Protein AF-A0A942K7U8-F1 (afdb_monomer_lite)

Foldseek 3Di:
DPDDDLVCPLVVVLVVLVVVPDPVVNVVVNVVSVVVSVVCVVVVPDPVNVVVVVVVVVVQVVVDDPQDRSVVVVCVVVCVQVVVQCVVVVDPPPDDRDGHPDSPDDPPQDDDDPPDDPCPPPDDDDDDDDDWDFDDDDPPDDDDDPTGDDDDDDDDDDDDDDDDDDDDDDDDDPDDDPPPPPVVPVPD

Sequence (188 aa):
MRNVNQHTITDAVQARQANTADPRLKRIMTSLVKHLHEFAREVELTESEWFAGIQFLTRCGHITDDKRQEFILLSDVLGLSMLTVAQNNDKPSGCTEATVFGPFHVEGAPHYPLGADIANGARGKPCLVRGTVRGYVFTGYPTSPDGVQEGAVRRRGGGSPAWRALSRWAPRPQAWPPASSSAARCWR

pLDDT: mean 77.33, std 26.35, range [24.59, 98.75]

Radius of gyration: 25.86 Å; chains: 1; bounding box: 65×35×72 Å

Structure (mmCIF, N/CA/C/O backbone):
data_AF-A0A942K7U8-F1
#
_entry.id   AF-A0A942K7U8-F1
#
loop_
_atom_site.group_PDB
_atom_site.id
_atom_site.type_symbol
_atom_site.label_atom_id
_atom_site.label_alt_id
_atom_site.label_comp_id
_atom_site.label_asym_id
_atom_site.label_entity_id
_atom_site.label_seq_id
_atom_site.pdbx_PDB_ins_code
_atom_site.Cartn_x
_atom_site.Cartn_y
_atom_site.C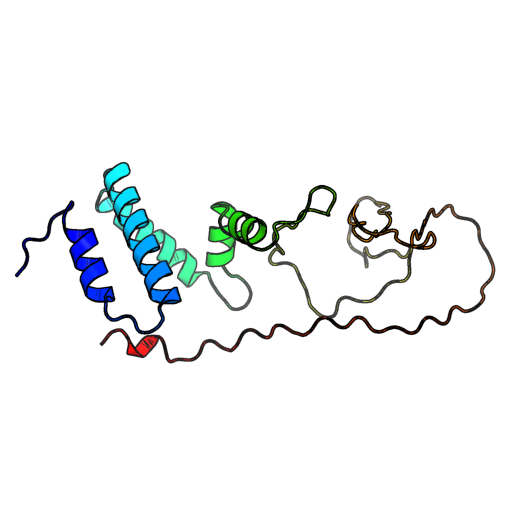artn_z
_atom_site.occupancy
_atom_site.B_iso_or_equiv
_atom_site.auth_seq_id
_atom_site.auth_comp_id
_atom_site.auth_asym_id
_atom_site.auth_atom_id
_atom_site.pdbx_PDB_model_num
ATOM 1 N N . MET A 1 1 ? -16.031 -5.210 32.870 1.00 55.25 1 MET A N 1
ATOM 2 C CA . MET A 1 1 ? -15.787 -4.873 31.448 1.00 55.25 1 MET A CA 1
ATOM 3 C C . MET A 1 1 ? -15.315 -3.431 31.387 1.00 55.25 1 MET A C 1
ATOM 5 O O . MET A 1 1 ? -15.921 -2.606 32.056 1.00 55.25 1 MET A O 1
ATOM 9 N N . ARG A 1 2 ? -14.222 -3.120 30.676 1.00 66.38 2 ARG A N 1
ATOM 10 C CA . ARG A 1 2 ? -13.849 -1.712 30.440 1.00 66.38 2 ARG A CA 1
ATOM 11 C C . ARG A 1 2 ? -14.948 -1.061 29.597 1.00 66.38 2 ARG A C 1
ATOM 13 O O . ARG A 1 2 ? -15.448 -1.711 28.684 1.00 66.38 2 ARG A O 1
ATOM 20 N N . ASN A 1 3 ? -15.324 0.176 29.914 1.00 79.44 3 ASN A N 1
ATOM 21 C CA . ASN A 1 3 ? -16.243 0.948 29.083 1.00 79.44 3 ASN A CA 1
ATOM 22 C C . ASN A 1 3 ? -15.505 1.346 27.793 1.00 79.44 3 ASN A C 1
ATOM 24 O O . ASN A 1 3 ? -14.515 2.081 27.844 1.00 79.44 3 ASN A O 1
ATOM 28 N N . VAL A 1 4 ? -15.918 0.776 26.662 1.00 89.62 4 VAL A N 1
ATOM 29 C CA . VAL A 1 4 ? -15.269 0.963 25.361 1.00 89.62 4 VAL A CA 1
ATOM 30 C C . VAL A 1 4 ? -16.121 1.908 24.522 1.00 89.62 4 VAL A C 1
ATOM 32 O O . VAL A 1 4 ? -17.296 1.640 24.300 1.00 89.62 4 VAL A O 1
ATOM 35 N N . ASN A 1 5 ? -15.523 2.997 24.048 1.00 93.12 5 ASN A N 1
ATOM 36 C CA . ASN A 1 5 ? -16.140 3.964 23.141 1.00 93.12 5 ASN A CA 1
ATOM 37 C C . ASN A 1 5 ? -15.148 4.374 22.037 1.00 93.12 5 ASN A C 1
ATOM 39 O O . ASN A 1 5 ? -14.012 3.896 22.008 1.00 93.12 5 ASN A O 1
ATOM 43 N N . GLN A 1 6 ? -15.557 5.282 21.146 1.00 90.69 6 GLN A N 1
ATOM 44 C CA . GLN A 1 6 ? -14.746 5.743 20.008 1.00 90.69 6 GLN A CA 1
ATOM 45 C C . GLN A 1 6 ? -13.362 6.318 20.378 1.00 90.69 6 GLN A C 1
ATOM 47 O O . GLN A 1 6 ? -12.440 6.285 19.560 1.00 90.69 6 GLN A O 1
ATOM 52 N N . HIS A 1 7 ? -13.189 6.800 21.613 1.00 92.50 7 HIS A N 1
ATOM 53 C CA . HIS A 1 7 ? -11.924 7.338 22.115 1.00 92.50 7 HIS A CA 1
ATOM 54 C C . HIS A 1 7 ? -11.087 6.279 22.849 1.00 92.50 7 HIS A C 1
ATOM 56 O O . HIS A 1 7 ? -9.864 6.322 22.776 1.00 92.50 7 HIS A O 1
ATOM 62 N N . THR A 1 8 ? -11.713 5.297 23.510 1.00 95.19 8 THR A N 1
ATOM 63 C CA . THR A 1 8 ? -11.007 4.284 24.325 1.00 95.19 8 THR A CA 1
ATOM 64 C C . THR A 1 8 ? -10.766 2.950 23.609 1.00 95.19 8 THR A C 1
ATOM 66 O O . THR A 1 8 ? -9.993 2.116 24.089 1.00 95.19 8 THR A O 1
ATOM 69 N N . ILE A 1 9 ? -11.392 2.722 22.448 1.00 96.62 9 ILE A N 1
ATOM 70 C CA . ILE A 1 9 ? -11.266 1.470 21.685 1.00 96.62 9 ILE A CA 1
ATOM 71 C C . ILE A 1 9 ? -9.836 1.205 21.199 1.00 96.62 9 ILE A C 1
ATOM 73 O O . ILE A 1 9 ? -9.397 0.056 21.218 1.00 96.62 9 ILE A O 1
ATOM 77 N N . THR A 1 10 ? -9.084 2.239 20.809 1.00 96.94 10 THR A N 1
ATOM 78 C CA . THR A 1 10 ? -7.696 2.088 20.333 1.00 96.94 10 THR A CA 1
ATOM 79 C C . THR A 1 10 ? -6.814 1.446 21.401 1.00 96.94 10 THR A C 1
ATOM 81 O O . THR A 1 10 ? -6.175 0.426 21.137 1.00 96.94 10 THR A O 1
ATOM 84 N N . ASP A 1 11 ? -6.863 1.965 22.628 1.00 95.56 11 ASP A N 1
ATOM 85 C CA . ASP A 1 11 ? -6.089 1.440 23.756 1.00 95.56 11 ASP A CA 1
ATOM 86 C C . ASP A 1 11 ? -6.543 0.030 24.138 1.00 95.56 11 ASP A C 1
ATOM 88 O O . ASP A 1 11 ? -5.729 -0.836 24.460 1.00 95.56 11 ASP A O 1
ATOM 92 N N . ALA A 1 12 ? -7.851 -0.239 24.061 1.00 96.12 12 ALA A N 1
ATOM 93 C CA . ALA A 1 12 ? -8.392 -1.567 24.318 1.00 96.12 12 ALA A CA 1
ATOM 94 C C . ALA A 1 12 ? -7.887 -2.610 23.303 1.00 96.12 12 ALA A C 1
ATOM 96 O O . ALA A 1 12 ? -7.574 -3.736 23.696 1.00 96.12 12 ALA A O 1
ATOM 97 N N . VAL A 1 13 ? -7.776 -2.257 22.016 1.00 96.00 13 VAL A N 1
ATOM 98 C CA . VAL A 1 13 ? -7.219 -3.140 20.976 1.00 96.00 13 VAL A CA 1
ATOM 99 C C . VAL A 1 13 ? -5.714 -3.329 21.166 1.00 96.00 13 VAL A C 1
ATOM 101 O O . VAL A 1 13 ? -5.240 -4.465 21.160 1.00 96.00 13 VAL A O 1
ATOM 104 N N . GLN A 1 14 ? -4.960 -2.257 21.410 1.00 95.19 14 GLN A N 1
ATOM 105 C CA . GLN A 1 14 ? -3.514 -2.347 21.634 1.00 95.19 14 GLN A CA 1
ATOM 106 C C . GLN A 1 14 ? -3.167 -3.157 22.892 1.00 95.19 14 GLN A C 1
ATOM 108 O O . GLN A 1 14 ? -2.222 -3.947 22.875 1.00 95.19 14 GLN A O 1
ATOM 113 N N . ALA A 1 15 ? -3.969 -3.052 23.957 1.00 94.94 15 ALA A N 1
ATOM 114 C CA . ALA A 1 15 ? -3.801 -3.861 25.163 1.00 94.94 15 ALA A CA 1
ATOM 115 C C . ALA A 1 15 ? -3.938 -5.369 24.884 1.00 94.94 15 ALA A C 1
ATOM 117 O O . ALA A 1 15 ? -3.222 -6.166 25.485 1.00 94.94 15 ALA A O 1
ATOM 118 N N . ARG A 1 16 ? -4.801 -5.776 23.941 1.00 93.00 16 ARG A N 1
ATOM 119 C CA . ARG A 1 16 ? -4.918 -7.188 23.524 1.00 93.00 16 ARG A CA 1
ATOM 120 C C . ARG A 1 16 ? -3.688 -7.683 22.766 1.00 93.00 16 ARG A C 1
ATOM 122 O O . ARG A 1 16 ? -3.375 -8.864 22.818 1.00 93.00 16 ARG A O 1
ATOM 129 N N . GLN A 1 17 ? -2.966 -6.782 22.107 1.00 93.69 17 GLN A N 1
ATOM 130 C CA . GLN A 1 17 ? -1.744 -7.094 21.363 1.00 93.69 17 GLN A CA 1
ATOM 131 C C . GLN A 1 17 ? -0.476 -6.983 22.230 1.00 93.69 17 GLN A C 1
ATOM 133 O O . GLN A 1 17 ? 0.633 -7.214 21.739 1.00 93.69 17 GLN A O 1
ATOM 138 N N . ALA A 1 18 ? -0.605 -6.654 23.524 1.00 92.38 18 ALA A N 1
ATOM 139 C CA . ALA A 1 18 ? 0.525 -6.373 24.409 1.00 92.38 18 ALA A CA 1
ATOM 140 C C . ALA A 1 18 ? 1.526 -7.536 24.524 1.00 92.38 18 ALA A C 1
ATOM 142 O O . ALA A 1 18 ? 2.728 -7.284 24.621 1.00 92.38 18 ALA A O 1
ATOM 143 N N . ASN A 1 19 ? 1.050 -8.780 24.436 1.00 94.88 19 ASN A N 1
ATOM 144 C CA . ASN A 1 19 ? 1.867 -9.990 24.570 1.00 94.88 19 ASN A CA 1
ATOM 145 C C . ASN A 1 19 ? 2.328 -10.573 23.221 1.00 94.88 19 ASN A C 1
ATOM 147 O O . ASN A 1 19 ? 2.732 -11.731 23.159 1.00 94.88 19 ASN A O 1
ATOM 151 N N . THR A 1 20 ? 2.263 -9.796 22.133 1.00 95.88 20 THR A N 1
ATOM 152 C CA . THR A 1 20 ? 2.823 -10.209 20.836 1.00 95.88 20 THR A CA 1
ATOM 153 C C . THR A 1 20 ? 4.317 -10.497 20.995 1.00 95.88 20 THR A C 1
ATOM 155 O O . THR A 1 20 ? 5.074 -9.600 21.366 1.00 95.88 20 THR A O 1
ATOM 158 N N . ALA A 1 21 ? 4.719 -11.743 20.725 1.00 96.69 21 ALA A N 1
ATOM 159 C CA . ALA A 1 21 ? 6.072 -12.232 20.994 1.00 96.69 21 ALA A CA 1
ATOM 160 C C . ALA A 1 21 ? 7.139 -11.546 20.132 1.00 96.69 21 ALA A C 1
ATOM 162 O O . ALA A 1 21 ? 8.197 -11.193 20.643 1.00 96.69 21 ALA A O 1
ATOM 163 N N . ASP A 1 22 ? 6.857 -11.338 18.842 1.00 97.94 22 ASP A N 1
ATOM 164 C CA . ASP A 1 22 ? 7.758 -10.620 17.941 1.00 97.94 22 ASP A CA 1
ATOM 165 C C . ASP A 1 22 ? 7.656 -9.098 18.182 1.00 97.94 22 ASP A C 1
ATOM 167 O O . ASP A 1 22 ? 6.615 -8.491 17.884 1.00 97.94 22 ASP A O 1
ATOM 171 N N . PRO A 1 23 ? 8.729 -8.443 18.673 1.00 97.12 23 PRO A N 1
ATOM 172 C CA . PRO A 1 23 ? 8.728 -7.005 18.920 1.00 97.12 23 PRO A CA 1
ATOM 173 C C . PRO A 1 23 ? 8.514 -6.173 17.648 1.00 97.12 23 PRO A C 1
ATOM 175 O O . PRO A 1 23 ? 7.921 -5.090 17.713 1.00 97.12 23 PRO A O 1
ATOM 178 N N . ARG A 1 24 ? 8.972 -6.653 16.481 1.00 97.56 24 ARG A N 1
ATOM 179 C CA . ARG A 1 24 ? 8.799 -5.950 15.206 1.00 97.56 24 ARG A CA 1
ATOM 180 C C . ARG A 1 24 ? 7.349 -6.011 14.755 1.00 97.56 24 ARG A C 1
ATOM 182 O O . ARG A 1 24 ? 6.792 -4.957 14.439 1.00 97.56 24 ARG A O 1
ATOM 189 N N . LEU A 1 25 ? 6.737 -7.194 14.778 1.00 97.25 25 LEU A N 1
ATOM 190 C CA . LEU A 1 25 ? 5.313 -7.360 14.483 1.00 97.25 25 LEU A CA 1
ATOM 191 C C . LEU A 1 25 ? 4.453 -6.511 15.423 1.00 97.25 25 LEU A C 1
ATOM 193 O O . LEU A 1 25 ? 3.579 -5.785 14.954 1.00 97.25 25 LEU A O 1
ATOM 197 N N . LYS A 1 26 ? 4.751 -6.524 16.729 1.00 97.69 26 LYS A N 1
ATOM 198 C CA . LYS A 1 26 ? 4.061 -5.687 17.719 1.00 97.69 26 LYS A CA 1
ATOM 199 C C . LYS A 1 26 ? 4.115 -4.211 17.331 1.00 97.69 26 LYS A C 1
ATOM 201 O O . LYS A 1 26 ? 3.083 -3.551 17.291 1.00 97.69 26 LYS A O 1
ATOM 206 N N . ARG A 1 27 ? 5.300 -3.692 16.985 1.00 97.75 27 ARG A N 1
ATOM 207 C CA . ARG A 1 27 ? 5.463 -2.294 16.550 1.00 97.75 27 ARG A CA 1
ATOM 208 C C . ARG A 1 27 ? 4.639 -1.974 15.298 1.00 97.75 27 ARG A C 1
ATOM 210 O O . ARG A 1 27 ? 4.029 -0.909 15.250 1.00 97.75 27 ARG A O 1
ATOM 217 N N . ILE A 1 28 ? 4.632 -2.866 14.303 1.00 98.19 28 ILE A N 1
ATOM 218 C CA . ILE A 1 28 ? 3.862 -2.689 13.060 1.00 98.19 28 ILE A CA 1
ATOM 219 C C . ILE A 1 28 ? 2.364 -2.635 13.370 1.00 98.19 28 ILE A C 1
ATOM 221 O O . ILE A 1 28 ? 1.704 -1.665 13.005 1.00 98.19 28 ILE A O 1
ATOM 225 N N . MET A 1 29 ? 1.840 -3.629 14.091 1.00 97.94 29 MET A N 1
ATOM 226 C CA . MET A 1 29 ? 0.408 -3.733 14.381 1.00 97.94 29 MET A CA 1
ATOM 227 C C . MET A 1 29 ? -0.092 -2.596 15.274 1.00 97.94 29 MET A C 1
ATOM 229 O O . MET A 1 29 ? -1.138 -2.018 14.986 1.00 97.94 29 MET A O 1
ATOM 233 N N . THR A 1 30 ? 0.678 -2.203 16.294 1.00 97.62 30 THR A N 1
ATOM 234 C CA . THR A 1 30 ? 0.340 -1.058 17.152 1.00 97.62 30 THR A CA 1
ATOM 235 C C . THR A 1 30 ? 0.188 0.230 16.338 1.00 97.62 30 THR A C 1
ATOM 237 O O . THR A 1 30 ? -0.782 0.964 16.532 1.00 97.62 30 THR A O 1
ATOM 240 N N . SER A 1 31 ? 1.125 0.504 15.421 1.00 98.38 31 SER A N 1
ATOM 241 C CA . SER A 1 31 ? 1.086 1.697 14.565 1.00 98.38 31 SER A CA 1
ATOM 242 C C . SER A 1 31 ? -0.050 1.632 13.543 1.00 98.38 31 SER A C 1
ATOM 244 O O . SER A 1 31 ? -0.776 2.612 13.397 1.00 98.38 31 SER A O 1
ATOM 246 N N . LEU A 1 32 ? -0.263 0.475 12.906 1.00 98.31 32 LEU A N 1
ATOM 247 C CA . LEU A 1 32 ? -1.348 0.273 11.945 1.00 98.31 32 LEU A CA 1
ATOM 248 C C . LEU A 1 32 ? -2.722 0.515 12.581 1.00 98.31 32 LEU A C 1
ATOM 250 O O . LEU A 1 32 ? -3.510 1.292 12.053 1.00 98.31 32 LEU A O 1
ATOM 254 N N . VAL A 1 33 ? -2.997 -0.105 13.734 1.00 98.19 33 VAL A N 1
ATOM 255 C CA . VAL A 1 33 ? -4.270 0.072 14.454 1.00 98.19 33 VAL A CA 1
ATOM 256 C C . VAL A 1 33 ? -4.477 1.531 14.842 1.00 98.19 33 VAL A C 1
ATOM 258 O O . VAL A 1 33 ? -5.578 2.055 14.681 1.00 98.19 33 VAL A O 1
ATOM 261 N N . LYS A 1 34 ? -3.422 2.193 15.337 1.00 97.94 34 LYS A N 1
ATOM 262 C CA . LYS A 1 34 ? -3.486 3.606 15.716 1.00 97.94 34 LYS A CA 1
ATOM 263 C C . LYS A 1 34 ? -3.936 4.466 14.533 1.00 97.94 34 LYS A C 1
ATOM 265 O O . LYS A 1 34 ? -4.951 5.147 14.651 1.00 97.94 34 LYS A O 1
ATOM 270 N N . HIS A 1 35 ? -3.228 4.389 13.408 1.00 98.56 35 HIS A N 1
ATOM 271 C CA . HIS A 1 35 ? -3.518 5.227 12.244 1.00 98.56 35 HIS A CA 1
ATOM 272 C C . HIS A 1 35 ? -4.840 4.866 11.563 1.00 98.56 35 HIS A C 1
ATOM 274 O O . HIS A 1 35 ? -5.550 5.760 11.121 1.00 98.56 35 HIS A O 1
ATOM 280 N N . LEU A 1 36 ? -5.230 3.587 11.545 1.00 98.38 36 LEU A N 1
ATOM 281 C CA . LEU A 1 36 ? -6.530 3.175 11.013 1.00 98.38 36 LEU A CA 1
ATOM 282 C C . LEU A 1 36 ? -7.693 3.755 11.834 1.00 98.38 36 LEU A C 1
ATOM 284 O O . LEU A 1 36 ? -8.676 4.232 11.273 1.00 98.38 36 LEU A O 1
ATOM 288 N N . HIS A 1 37 ? -7.583 3.735 13.165 1.00 98.38 37 HIS A N 1
ATOM 289 C CA . HIS A 1 37 ? -8.588 4.336 14.040 1.00 98.38 37 HIS A CA 1
ATOM 290 C C . HIS A 1 37 ? -8.588 5.869 13.967 1.00 98.38 37 HIS A C 1
ATOM 292 O O . HIS A 1 37 ? -9.642 6.480 14.114 1.00 98.38 37 HIS A O 1
ATOM 298 N N . GLU A 1 38 ? -7.421 6.498 13.798 1.00 98.44 38 GLU A N 1
ATOM 299 C CA . GLU A 1 38 ? -7.316 7.947 13.579 1.00 98.44 38 GLU A CA 1
ATOM 300 C C . GLU A 1 38 ? -7.999 8.351 12.275 1.00 98.44 38 GLU A C 1
ATOM 302 O O . GLU A 1 38 ? -8.863 9.215 12.330 1.00 98.44 38 GLU A O 1
ATOM 307 N N . PHE A 1 39 ? -7.731 7.648 11.170 1.00 98.56 39 PHE A N 1
ATOM 308 C CA . PHE A 1 39 ? -8.414 7.849 9.889 1.00 98.56 39 PHE A CA 1
ATOM 309 C C . PHE A 1 39 ? -9.938 7.751 10.027 1.00 98.56 39 PHE A C 1
ATOM 311 O O . PHE A 1 39 ? -10.651 8.655 9.610 1.00 98.56 39 PHE A O 1
ATOM 318 N N . ALA A 1 40 ? -10.449 6.689 10.663 1.00 98.38 40 ALA A N 1
ATOM 319 C CA . ALA A 1 40 ? -11.892 6.503 10.816 1.00 98.38 40 ALA A CA 1
ATOM 320 C C . ALA A 1 40 ? -12.559 7.631 11.625 1.00 98.38 40 ALA A C 1
ATOM 322 O O . ALA A 1 40 ? -13.685 8.012 11.323 1.00 98.38 40 ALA A O 1
ATOM 323 N N . ARG A 1 41 ? -11.869 8.171 12.641 1.00 98.25 41 ARG A N 1
ATOM 324 C CA . ARG A 1 41 ? -12.355 9.329 13.410 1.00 98.25 41 ARG A CA 1
ATOM 325 C C . ARG A 1 41 ? -12.241 10.634 12.631 1.00 98.25 41 ARG A C 1
ATOM 327 O O . ARG A 1 41 ? -13.142 11.451 12.727 1.00 98.25 41 ARG A O 1
ATOM 334 N N . GLU A 1 42 ? -11.144 10.829 11.905 1.00 98.50 42 GLU A N 1
ATOM 335 C CA . GLU A 1 42 ? -10.873 12.035 11.117 1.00 98.50 42 GLU A CA 1
ATOM 336 C C . GLU A 1 42 ? -11.954 12.278 10.065 1.00 98.50 42 GLU A C 1
ATOM 338 O O . GLU A 1 42 ? -12.404 13.407 9.901 1.00 98.50 42 GLU A O 1
ATOM 343 N N . VAL A 1 43 ? -12.390 11.216 9.387 1.00 98.44 43 VAL A N 1
ATOM 344 C CA . VAL A 1 43 ? -13.412 11.300 8.333 1.00 98.44 43 VAL A CA 1
ATOM 345 C C . VAL A 1 43 ? -14.830 11.027 8.835 1.00 98.44 43 VAL A C 1
ATOM 347 O O . VAL A 1 43 ? -15.743 10.961 8.022 1.00 98.44 43 VAL A O 1
ATOM 350 N N . GLU A 1 44 ? -15.011 10.826 10.146 1.00 98.12 44 GLU A N 1
ATOM 351 C CA . GLU A 1 44 ? -16.292 10.435 10.756 1.00 98.12 44 GLU A CA 1
ATOM 352 C C . GLU A 1 44 ? -16.956 9.243 10.033 1.00 98.12 44 GLU A C 1
ATOM 354 O O . GLU A 1 44 ? -18.141 9.263 9.705 1.00 98.12 44 GLU A O 1
ATOM 359 N N . LEU A 1 45 ? -16.163 8.195 9.768 1.00 98.44 45 LEU A N 1
ATOM 360 C CA . LEU A 1 45 ? -16.529 7.084 8.886 1.00 98.44 45 LEU A CA 1
ATOM 361 C C . LEU A 1 45 ? -17.869 6.444 9.283 1.00 98.44 45 LEU A C 1
ATOM 363 O O . LEU A 1 45 ? -18.007 5.889 10.378 1.00 98.44 45 LEU A O 1
ATOM 367 N N . THR A 1 46 ? -18.834 6.449 8.363 1.00 98.56 46 THR A N 1
ATOM 368 C CA . THR A 1 46 ? -20.155 5.861 8.607 1.00 98.56 46 THR A CA 1
ATOM 369 C C . THR A 1 46 ? -20.153 4.342 8.433 1.00 98.56 46 THR A C 1
ATOM 371 O O . THR A 1 46 ? -19.316 3.765 7.736 1.00 98.56 46 THR A O 1
ATOM 374 N N . GLU A 1 47 ? -21.153 3.666 9.005 1.00 98.19 47 GLU A N 1
ATOM 375 C CA . GLU A 1 47 ? -21.333 2.217 8.828 1.00 98.19 47 GLU A CA 1
ATOM 376 C C . GLU A 1 47 ? -21.502 1.823 7.353 1.00 98.19 47 GLU A C 1
ATOM 378 O O . GLU A 1 47 ? -20.986 0.794 6.914 1.00 98.19 47 GLU A O 1
ATOM 383 N N . SER A 1 48 ? -22.193 2.659 6.572 1.00 98.56 48 SER A N 1
ATOM 384 C CA . SER A 1 48 ? -22.433 2.406 5.149 1.00 98.56 48 SER A CA 1
ATOM 385 C C . SER A 1 48 ? -21.151 2.485 4.313 1.00 98.56 48 SER A C 1
ATOM 387 O O . SER A 1 48 ? -20.898 1.610 3.482 1.00 98.56 48 SER A O 1
ATOM 389 N N . GLU A 1 49 ? -20.298 3.477 4.579 1.00 98.75 49 GLU A N 1
ATOM 390 C CA . GLU A 1 49 ? -19.003 3.647 3.912 1.00 98.75 49 GLU A CA 1
ATOM 391 C C . GLU A 1 49 ? -18.012 2.575 4.352 1.00 98.75 49 GLU A C 1
ATOM 393 O O . GLU A 1 49 ? -17.306 2.002 3.520 1.00 98.75 49 GLU A O 1
ATOM 398 N N . TRP A 1 50 ? -18.005 2.238 5.644 1.00 98.50 50 TRP A N 1
ATOM 399 C CA . TRP A 1 50 ? -17.234 1.116 6.162 1.00 98.50 50 TRP A CA 1
ATOM 400 C C . TRP A 1 50 ? -17.608 -0.185 5.443 1.00 98.50 50 TRP A C 1
ATOM 402 O O . TRP A 1 50 ? -16.726 -0.890 4.946 1.00 98.50 50 TRP A O 1
ATOM 412 N N . PHE A 1 51 ? -18.902 -0.484 5.305 1.00 98.56 51 PHE A N 1
ATOM 413 C CA . PHE A 1 51 ? -19.359 -1.685 4.610 1.00 98.56 51 PHE A CA 1
ATOM 414 C C . PHE A 1 51 ? -18.980 -1.672 3.122 1.00 98.56 51 PHE A C 1
ATOM 416 O O . PHE A 1 51 ? -18.529 -2.689 2.590 1.00 98.56 51 PHE A O 1
ATOM 423 N N . ALA A 1 52 ? -19.080 -0.519 2.455 1.00 98.69 52 ALA A N 1
ATOM 424 C CA . ALA A 1 52 ? -18.613 -0.354 1.081 1.00 98.69 52 ALA A CA 1
ATOM 425 C C . ALA A 1 52 ? -17.098 -0.619 0.947 1.00 98.69 52 ALA A C 1
ATOM 427 O O . ALA A 1 52 ? -16.674 -1.305 0.011 1.00 98.69 52 ALA A O 1
ATOM 428 N N . GLY A 1 53 ? -16.289 -0.157 1.905 1.00 98.38 53 GLY A N 1
ATOM 429 C CA . GLY A 1 53 ? -14.854 -0.444 1.986 1.00 98.38 53 GLY A CA 1
ATOM 430 C C . GLY A 1 53 ? -14.554 -1.935 2.171 1.00 98.38 53 GLY A C 1
ATOM 431 O O . GLY A 1 53 ? -13.715 -2.490 1.459 1.00 98.38 53 GLY A O 1
ATOM 432 N N . ILE A 1 54 ? -15.287 -2.623 3.053 1.00 98.56 54 ILE A N 1
ATOM 433 C CA . ILE A 1 54 ? -15.169 -4.080 3.232 1.00 98.56 54 ILE A CA 1
ATOM 434 C C . ILE A 1 54 ? -15.511 -4.824 1.938 1.00 98.56 54 ILE A C 1
ATOM 436 O O . ILE A 1 54 ? -14.780 -5.734 1.539 1.00 98.56 54 ILE A O 1
ATOM 440 N N . GLN A 1 55 ? -16.572 -4.426 1.232 1.00 98.62 55 GLN A N 1
ATOM 441 C CA . GLN A 1 55 ? -16.914 -5.022 -0.060 1.00 98.62 55 GLN A CA 1
ATOM 442 C C . GLN A 1 55 ? -15.833 -4.780 -1.115 1.00 98.62 55 GLN A C 1
ATOM 444 O O . GLN A 1 55 ? -15.525 -5.684 -1.889 1.00 98.62 55 GLN A O 1
ATOM 449 N N . PHE A 1 56 ? -15.244 -3.583 -1.154 1.00 98.62 56 PHE A N 1
ATOM 450 C CA . PHE A 1 56 ? -14.138 -3.267 -2.053 1.00 98.62 56 PHE A CA 1
ATOM 451 C C . PHE A 1 56 ? -12.936 -4.191 -1.813 1.00 98.62 56 PHE A C 1
ATOM 453 O O . PHE A 1 56 ? -12.501 -4.868 -2.745 1.00 98.62 56 PHE A O 1
ATOM 460 N N . LEU A 1 57 ? -12.472 -4.306 -0.563 1.00 98.44 57 LEU A N 1
ATOM 461 C CA . LEU A 1 57 ? -11.361 -5.193 -0.194 1.00 98.44 57 LEU A CA 1
ATOM 462 C C . LEU A 1 57 ? -11.679 -6.666 -0.489 1.00 98.44 57 LEU A C 1
ATOM 464 O O . LEU A 1 57 ? -10.822 -7.404 -0.972 1.00 98.44 57 LEU A O 1
ATOM 468 N N . THR A 1 58 ? -12.927 -7.082 -0.262 1.00 98.50 58 THR A N 1
ATOM 469 C CA . THR A 1 58 ? -13.399 -8.436 -0.587 1.00 98.50 58 THR A CA 1
ATOM 470 C C . THR A 1 58 ? -13.310 -8.715 -2.090 1.00 98.50 58 THR A C 1
ATOM 472 O O . THR A 1 58 ? -12.820 -9.768 -2.493 1.00 98.50 58 THR A O 1
ATOM 475 N N . ARG A 1 59 ? -13.721 -7.764 -2.943 1.00 98.25 59 ARG A N 1
ATOM 476 C CA . ARG A 1 59 ? -13.599 -7.898 -4.405 1.00 98.25 59 ARG A CA 1
ATOM 477 C C . ARG A 1 59 ? -12.141 -7.974 -4.858 1.00 98.25 59 ARG A C 1
ATOM 479 O O . ARG A 1 59 ? -11.841 -8.814 -5.699 1.00 98.25 59 ARG A O 1
ATOM 486 N N . CYS A 1 60 ? -11.242 -7.168 -4.285 1.00 97.81 60 CYS A N 1
ATOM 487 C CA . CYS A 1 60 ? -9.800 -7.290 -4.542 1.00 97.81 60 CYS A CA 1
ATOM 488 C C . CYS A 1 60 ? -9.292 -8.701 -4.206 1.00 97.81 60 CYS A C 1
ATOM 490 O O . CYS A 1 60 ? -8.559 -9.298 -4.995 1.00 97.81 60 CYS A O 1
ATOM 492 N N . GLY A 1 61 ? -9.739 -9.264 -3.078 1.00 97.38 61 GLY A N 1
ATOM 493 C CA . GLY A 1 61 ? -9.439 -10.642 -2.694 1.00 97.38 61 GLY A CA 1
ATOM 494 C C . GLY A 1 61 ? -9.937 -11.680 -3.703 1.00 97.38 61 GLY A C 1
ATOM 495 O O . GLY A 1 61 ? -9.170 -12.553 -4.085 1.00 97.38 61 GLY A O 1
ATOM 496 N N . HIS A 1 62 ? -11.179 -11.570 -4.185 1.00 98.00 62 HIS A N 1
ATOM 497 C CA . HIS A 1 62 ? -11.747 -12.515 -5.159 1.00 98.00 62 HIS A CA 1
ATOM 498 C C . HIS A 1 62 ? -11.106 -12.456 -6.553 1.00 98.00 62 HIS A C 1
ATOM 500 O O . HIS A 1 62 ? -11.123 -13.455 -7.264 1.00 98.00 62 HIS A O 1
ATOM 506 N N . ILE A 1 63 ? -10.591 -11.295 -6.964 1.00 96.81 63 ILE A N 1
ATOM 507 C CA . ILE A 1 63 ? -9.916 -11.121 -8.260 1.00 96.81 63 ILE A CA 1
ATOM 508 C C . ILE A 1 63 ? -8.459 -11.607 -8.199 1.00 96.81 63 ILE A C 1
ATOM 510 O O . ILE A 1 63 ? -7.883 -11.933 -9.233 1.00 96.81 63 ILE A O 1
ATOM 514 N N . THR A 1 64 ? -7.856 -11.629 -7.008 1.00 96.50 64 THR A N 1
ATOM 515 C CA . THR A 1 64 ? -6.454 -12.016 -6.835 1.00 96.50 64 THR A CA 1
ATOM 516 C C . THR A 1 64 ? -6.253 -13.505 -7.124 1.00 96.50 64 THR A C 1
ATOM 518 O O . THR A 1 64 ? -6.902 -14.352 -6.513 1.00 96.50 64 THR A O 1
ATOM 521 N N . ASP A 1 65 ? -5.308 -13.819 -8.008 1.00 94.12 65 ASP A N 1
ATOM 522 C CA . ASP A 1 65 ? -4.914 -15.180 -8.382 1.00 94.12 65 ASP A CA 1
ATOM 523 C C . ASP A 1 65 ? -3.375 -15.324 -8.485 1.00 94.12 65 ASP A C 1
ATOM 525 O O . ASP A 1 65 ? -2.611 -14.498 -7.972 1.00 94.12 65 ASP A O 1
ATOM 529 N N . ASP A 1 66 ? -2.897 -16.412 -9.093 1.00 90.31 66 ASP A N 1
ATOM 530 C CA . ASP A 1 66 ? -1.471 -16.708 -9.276 1.00 90.31 66 ASP A CA 1
ATOM 531 C C . ASP A 1 66 ? -0.761 -15.749 -10.247 1.00 90.31 66 ASP A C 1
ATOM 533 O O . ASP A 1 66 ? 0.465 -15.636 -10.213 1.00 90.31 66 ASP A O 1
ATOM 537 N N . LYS A 1 67 ? -1.512 -15.035 -11.091 1.00 87.75 67 LYS A N 1
ATOM 538 C CA . LYS A 1 67 ? -0.995 -14.136 -12.136 1.00 87.75 67 LYS A CA 1
ATOM 539 C C . LYS A 1 67 ? -1.298 -12.669 -11.859 1.00 87.75 67 LYS A C 1
ATOM 541 O O . LYS A 1 67 ? -0.562 -11.795 -12.314 1.00 87.75 67 LYS A O 1
ATOM 546 N N . ARG A 1 68 ? -2.379 -12.383 -11.137 1.00 90.50 68 ARG A N 1
ATOM 547 C CA . ARG A 1 68 ? -2.904 -11.048 -10.870 1.00 90.50 68 ARG A CA 1
ATOM 548 C C . ARG A 1 68 ? -2.990 -10.813 -9.367 1.00 90.50 68 ARG A C 1
ATOM 550 O O . ARG A 1 68 ? -3.796 -11.420 -8.675 1.00 90.50 68 ARG A O 1
ATOM 557 N N . GLN A 1 69 ? -2.173 -9.889 -8.865 1.00 93.38 69 GLN A N 1
ATOM 558 C CA . GLN A 1 69 ? -2.098 -9.549 -7.440 1.00 93.38 69 GLN A CA 1
ATOM 559 C C . GLN A 1 69 ? -2.744 -8.186 -7.158 1.00 93.38 69 GLN A C 1
ATOM 561 O O . GLN A 1 69 ? -2.072 -7.154 -7.171 1.00 93.38 69 GLN A O 1
ATOM 566 N N . GLU A 1 70 ? -4.052 -8.161 -6.879 1.00 95.88 70 GLU A N 1
ATOM 567 C CA . GLU A 1 70 ? -4.792 -6.896 -6.724 1.00 95.88 70 GLU A CA 1
ATOM 568 C C . GLU A 1 70 ? -4.377 -6.095 -5.495 1.00 95.88 70 GLU A C 1
ATOM 570 O O . GLU A 1 70 ? -4.439 -4.872 -5.528 1.00 95.88 70 GLU A O 1
ATOM 575 N N . PHE A 1 71 ? -3.924 -6.737 -4.416 1.00 96.44 71 PHE A N 1
ATOM 576 C CA . PHE A 1 71 ? -3.424 -5.996 -3.254 1.00 96.44 71 PHE A CA 1
ATOM 577 C C . PHE A 1 71 ? -2.098 -5.278 -3.542 1.00 96.44 71 PHE A C 1
ATOM 579 O O . PHE A 1 71 ? -1.850 -4.218 -2.968 1.00 96.44 71 PHE A O 1
ATOM 586 N N . ILE A 1 72 ? -1.275 -5.801 -4.462 1.00 93.12 72 ILE A N 1
ATOM 587 C CA . ILE A 1 72 ? -0.084 -5.091 -4.953 1.00 93.12 72 ILE A CA 1
ATOM 588 C C . ILE A 1 72 ? -0.520 -3.899 -5.807 1.00 93.12 72 ILE A C 1
ATOM 590 O O . ILE A 1 72 ? -0.066 -2.786 -5.568 1.00 93.12 72 ILE A O 1
ATOM 594 N N . LEU A 1 73 ? -1.467 -4.092 -6.725 1.00 93.88 73 LEU A N 1
ATOM 595 C CA . LEU A 1 73 ? -1.966 -3.003 -7.572 1.00 93.88 73 LEU A CA 1
ATOM 596 C C . LEU A 1 73 ? -2.694 -1.913 -6.770 1.00 93.88 73 LEU A C 1
ATOM 598 O O . LEU A 1 73 ? -2.548 -0.727 -7.054 1.00 93.88 73 LEU A O 1
ATOM 602 N N . LEU A 1 74 ? -3.429 -2.289 -5.722 1.00 96.31 74 LEU A N 1
ATOM 603 C CA . LEU A 1 74 ? -4.019 -1.342 -4.780 1.00 96.31 74 LEU A CA 1
ATOM 604 C C . LEU A 1 74 ? -2.928 -0.546 -4.048 1.00 96.31 74 LEU A C 1
ATOM 606 O O . LEU A 1 74 ? -3.051 0.668 -3.907 1.00 96.31 74 LEU A O 1
ATOM 610 N N . SER A 1 75 ? -1.848 -1.209 -3.624 1.00 95.94 75 SER A N 1
ATOM 611 C CA . SER A 1 75 ? -0.674 -0.553 -3.033 1.00 95.94 75 SER A CA 1
ATOM 612 C C . SER A 1 75 ? -0.015 0.437 -4.002 1.00 95.94 75 SER A C 1
ATOM 614 O O . SER A 1 75 ? 0.372 1.527 -3.578 1.00 95.94 75 SER A O 1
ATOM 616 N N . ASP A 1 76 ? 0.057 0.104 -5.295 1.00 93.44 76 ASP A N 1
ATOM 617 C CA . ASP A 1 76 ? 0.587 0.986 -6.340 1.00 93.44 76 ASP A CA 1
ATOM 618 C C . ASP A 1 76 ? -0.266 2.249 -6.512 1.00 93.44 76 ASP A C 1
ATOM 620 O O . ASP A 1 76 ? 0.270 3.357 -6.514 1.00 93.44 76 ASP A O 1
ATOM 624 N N . VAL A 1 77 ? -1.594 2.107 -6.585 1.00 95.25 77 VAL A N 1
ATOM 625 C CA . VAL A 1 77 ? -2.519 3.248 -6.732 1.00 95.25 77 VAL A CA 1
ATOM 626 C C . VAL A 1 77 ? -2.537 4.136 -5.485 1.00 95.25 77 VAL A C 1
ATOM 628 O O . VAL A 1 77 ? -2.665 5.353 -5.600 1.00 95.25 77 VAL A O 1
ATOM 631 N N . LEU A 1 78 ? -2.373 3.552 -4.296 1.00 96.75 78 LEU A N 1
ATOM 632 C CA . LEU A 1 78 ? -2.266 4.297 -3.037 1.00 96.75 78 LEU A CA 1
ATOM 633 C C . LEU A 1 78 ? -0.857 4.869 -2.787 1.00 96.75 78 LEU A C 1
ATOM 635 O O . LEU A 1 78 ? -0.649 5.558 -1.791 1.00 96.75 78 LEU A O 1
ATOM 639 N N . GLY A 1 79 ? 0.124 4.578 -3.651 1.00 95.19 79 GLY A N 1
ATOM 640 C CA . GLY A 1 79 ? 1.510 5.044 -3.524 1.00 95.19 79 GLY A CA 1
ATOM 641 C C . GLY A 1 79 ? 2.333 4.357 -2.425 1.00 95.19 79 GLY A C 1
ATOM 642 O O . GLY A 1 79 ? 3.485 4.732 -2.190 1.00 95.19 79 GLY A O 1
ATOM 643 N N . LEU A 1 80 ? 1.788 3.335 -1.758 1.00 95.81 80 LEU A N 1
ATOM 644 C CA . LEU A 1 80 ? 2.463 2.618 -0.672 1.00 95.81 80 LEU A CA 1
ATOM 645 C C . LEU A 1 80 ? 3.679 1.827 -1.178 1.00 95.81 80 LEU A C 1
ATOM 647 O O . LEU A 1 80 ? 4.702 1.756 -0.488 1.00 95.81 80 LEU A O 1
ATOM 651 N N . SER A 1 81 ? 3.604 1.259 -2.382 1.00 92.88 81 SER A N 1
ATOM 652 C CA . SER A 1 81 ? 4.722 0.532 -2.991 1.00 92.88 81 SER A CA 1
ATOM 653 C C . SER A 1 81 ? 5.916 1.453 -3.253 1.00 92.88 81 SER A C 1
ATOM 655 O O . SER A 1 81 ? 7.031 1.149 -2.826 1.00 92.88 81 SER A O 1
ATOM 657 N N . MET A 1 82 ? 5.676 2.626 -3.844 1.00 91.94 82 MET A N 1
ATOM 658 C CA . MET A 1 82 ? 6.699 3.652 -4.063 1.00 91.94 82 MET A CA 1
ATOM 659 C C . MET A 1 82 ? 7.283 4.178 -2.751 1.00 91.94 82 MET A C 1
ATOM 661 O O . MET A 1 82 ? 8.505 4.268 -2.628 1.00 91.94 82 MET A O 1
ATOM 665 N N . LEU A 1 83 ? 6.445 4.460 -1.747 1.00 93.94 83 LEU A N 1
ATOM 666 C CA . LEU A 1 83 ? 6.918 4.872 -0.421 1.00 93.94 83 LEU A CA 1
ATOM 667 C C . LEU A 1 83 ? 7.841 3.815 0.199 1.00 93.94 83 LEU A C 1
ATOM 669 O O . LEU A 1 83 ? 8.901 4.143 0.732 1.00 93.94 83 LEU A O 1
ATOM 673 N N . THR A 1 84 ? 7.469 2.539 0.091 1.00 94.00 84 THR A N 1
ATOM 674 C CA . THR A 1 84 ? 8.276 1.425 0.598 1.00 94.00 84 THR A CA 1
ATOM 675 C C . THR A 1 84 ? 9.612 1.331 -0.138 1.00 94.00 84 THR A C 1
ATOM 677 O O . THR A 1 84 ? 10.650 1.156 0.502 1.00 94.00 84 THR A O 1
ATOM 680 N N . VAL A 1 85 ? 9.622 1.485 -1.466 1.00 91.44 85 VAL A N 1
ATOM 681 C CA . VAL A 1 85 ? 10.863 1.506 -2.255 1.00 91.44 85 VAL A CA 1
ATOM 682 C C . VAL A 1 85 ? 11.765 2.649 -1.804 1.00 91.44 85 VAL A C 1
ATOM 684 O O . VAL A 1 85 ? 12.933 2.393 -1.516 1.00 91.44 85 VAL A O 1
ATOM 687 N N . ALA A 1 86 ? 11.232 3.863 -1.669 1.00 89.25 86 ALA A N 1
ATOM 688 C CA . ALA A 1 86 ? 11.994 5.033 -1.244 1.00 89.25 86 ALA A CA 1
ATOM 689 C C . ALA A 1 86 ? 12.617 4.845 0.150 1.00 89.25 86 ALA A C 1
ATOM 691 O O . ALA A 1 86 ? 13.812 5.060 0.321 1.00 89.25 86 ALA A O 1
ATOM 692 N N . GLN A 1 87 ? 11.849 4.350 1.128 1.00 91.56 87 GLN A N 1
ATOM 693 C CA . GLN A 1 87 ? 12.339 4.118 2.495 1.00 91.56 87 GLN A CA 1
ATOM 694 C C . GLN A 1 87 ? 13.460 3.074 2.585 1.00 91.56 87 GLN A C 1
ATOM 696 O O . GLN A 1 87 ? 14.296 3.150 3.480 1.00 91.56 87 GLN A O 1
ATOM 701 N N . ASN A 1 88 ? 13.464 2.079 1.694 1.00 91.06 88 ASN A N 1
ATOM 702 C CA . ASN A 1 88 ? 14.414 0.962 1.743 1.00 91.06 88 ASN A CA 1
ATOM 703 C C . ASN A 1 88 ? 15.563 1.095 0.733 1.00 91.06 88 ASN A C 1
ATOM 705 O O . ASN A 1 88 ? 16.479 0.275 0.741 1.00 91.06 88 ASN A O 1
ATOM 709 N N . ASN A 1 89 ? 15.518 2.105 -0.137 1.00 88.38 89 ASN A N 1
ATOM 710 C CA . ASN A 1 89 ? 16.521 2.360 -1.168 1.00 88.38 89 ASN A CA 1
ATOM 711 C C . ASN A 1 89 ? 16.970 3.825 -1.159 1.00 88.38 89 ASN A C 1
ATOM 713 O O . ASN A 1 89 ? 17.296 4.368 -2.216 1.00 88.38 89 ASN A O 1
ATOM 717 N N . ASP A 1 90 ? 16.983 4.453 0.018 1.00 83.62 90 ASP A N 1
ATOM 718 C CA . ASP A 1 90 ? 17.539 5.790 0.192 1.00 83.62 90 ASP A CA 1
ATOM 719 C C . ASP A 1 90 ? 19.043 5.746 -0.110 1.00 83.62 90 ASP A C 1
ATOM 721 O O . ASP A 1 90 ? 19.817 5.034 0.539 1.00 83.62 90 ASP A O 1
ATOM 725 N N . LYS A 1 91 ? 19.443 6.430 -1.181 1.00 83.44 91 LYS A N 1
ATOM 726 C CA . LYS A 1 91 ? 20.814 6.435 -1.695 1.00 83.44 91 LYS A CA 1
ATOM 727 C C . LYS A 1 91 ? 21.363 7.857 -1.643 1.00 83.44 91 LYS A C 1
ATOM 729 O O . LYS A 1 91 ? 20.604 8.807 -1.823 1.00 83.44 91 LYS A O 1
ATOM 734 N N . PRO A 1 92 ? 22.690 8.022 -1.489 1.00 85.25 92 PRO A N 1
ATOM 735 C CA . PRO A 1 92 ? 23.315 9.332 -1.577 1.00 85.25 92 PRO A CA 1
ATOM 736 C C . PRO A 1 92 ? 22.959 10.058 -2.876 1.00 85.25 92 PRO A C 1
ATOM 738 O O . PRO A 1 92 ? 22.806 9.435 -3.934 1.00 85.25 92 PRO A O 1
ATOM 741 N N . SER A 1 93 ? 22.908 11.389 -2.794 1.00 84.62 93 SER A N 1
ATOM 742 C CA . SER A 1 93 ? 22.726 12.252 -3.962 1.00 84.62 93 SER A CA 1
ATOM 743 C C . SER A 1 93 ? 23.731 11.902 -5.064 1.00 84.62 93 SER A C 1
ATOM 745 O O . SER A 1 93 ? 24.913 11.692 -4.797 1.00 84.62 93 SER A O 1
ATOM 747 N N . GLY A 1 94 ? 23.253 11.812 -6.306 1.00 85.06 94 GLY A N 1
ATOM 748 C CA . GLY A 1 94 ? 24.049 11.397 -7.466 1.00 85.06 94 GLY A CA 1
ATOM 749 C C . GLY A 1 94 ? 23.957 9.906 -7.814 1.00 85.06 94 GLY A C 1
ATOM 750 O O . GLY A 1 94 ? 24.463 9.502 -8.861 1.00 85.06 94 GLY A O 1
ATOM 751 N N . CYS A 1 95 ? 23.290 9.086 -6.996 1.00 88.69 95 CYS A N 1
ATOM 752 C CA . CYS A 1 95 ? 22.929 7.717 -7.369 1.00 88.69 95 CYS A CA 1
ATOM 753 C C . CYS A 1 95 ? 21.631 7.677 -8.191 1.00 88.69 95 CYS A C 1
ATOM 755 O O . CYS A 1 95 ? 20.740 8.499 -8.001 1.00 88.69 95 CYS A O 1
ATOM 757 N N . THR A 1 96 ? 21.484 6.673 -9.062 1.00 88.62 96 THR A N 1
ATOM 758 C CA . THR A 1 96 ? 20.210 6.424 -9.755 1.00 88.62 96 THR A CA 1
ATOM 759 C C . THR A 1 96 ? 19.122 6.043 -8.751 1.00 88.62 96 THR A C 1
ATOM 761 O O . THR A 1 96 ? 19.275 5.077 -7.985 1.00 88.62 96 THR A O 1
ATOM 764 N N . GLU A 1 97 ? 18.030 6.804 -8.785 1.00 86.69 97 GLU A N 1
ATOM 765 C CA . GLU A 1 97 ? 16.850 6.610 -7.946 1.00 86.69 97 GLU A CA 1
ATOM 766 C C . GLU A 1 97 ? 16.223 5.233 -8.192 1.00 86.69 97 GLU A C 1
ATOM 768 O O . GLU A 1 97 ? 16.198 4.724 -9.316 1.00 86.69 97 GLU A O 1
ATOM 773 N N . ALA A 1 98 ? 15.754 4.598 -7.119 1.00 86.75 98 ALA A N 1
ATOM 774 C CA . ALA A 1 98 ? 15.012 3.350 -7.216 1.00 86.75 98 ALA A CA 1
ATOM 775 C C . ALA A 1 98 ? 13.535 3.634 -7.517 1.00 86.75 98 ALA A C 1
ATOM 777 O O . ALA A 1 98 ? 12.980 4.637 -7.077 1.00 86.75 98 ALA A O 1
ATOM 778 N N . THR A 1 99 ? 12.888 2.715 -8.227 1.00 86.50 99 THR A N 1
ATOM 779 C CA . THR A 1 99 ? 11.446 2.753 -8.489 1.00 86.50 99 THR A CA 1
ATOM 780 C C . THR A 1 99 ? 10.846 1.358 -8.325 1.00 86.50 99 THR A C 1
ATOM 782 O O . THR A 1 99 ? 11.581 0.376 -8.180 1.00 86.50 99 THR A O 1
ATOM 785 N N . VAL A 1 100 ? 9.517 1.271 -8.299 1.00 82.62 100 VAL A N 1
ATOM 786 C CA . VAL A 1 100 ? 8.794 -0.002 -8.208 1.00 82.62 100 VAL A CA 1
ATOM 787 C C . VAL A 1 100 ? 9.141 -0.924 -9.371 1.00 82.62 100 VAL A C 1
ATOM 789 O O . VAL A 1 100 ? 9.361 -0.497 -10.501 1.00 82.62 100 VAL A O 1
ATOM 792 N N . PHE A 1 101 ? 9.172 -2.218 -9.074 1.00 76.94 101 PHE A N 1
ATOM 793 C CA . PHE A 1 101 ? 9.514 -3.254 -10.043 1.00 76.94 101 PHE A CA 1
ATOM 794 C C . PHE A 1 101 ? 8.433 -3.443 -11.121 1.00 76.94 101 PHE A C 1
ATOM 796 O O . PHE A 1 101 ? 8.749 -3.664 -12.288 1.00 76.94 101 PHE A O 1
ATOM 803 N N . GLY A 1 102 ? 7.160 -3.310 -10.732 1.00 74.62 102 GLY A N 1
ATOM 804 C CA . GLY A 1 102 ? 5.999 -3.577 -11.583 1.00 74.62 102 GLY A CA 1
ATOM 805 C C . GLY A 1 102 ? 5.731 -5.079 -11.810 1.00 74.62 102 GLY A C 1
ATOM 806 O O . GLY A 1 102 ? 6.593 -5.918 -11.545 1.00 74.62 102 GLY A O 1
ATOM 807 N N . PRO A 1 103 ? 4.536 -5.452 -12.305 1.00 77.12 103 PRO A N 1
ATOM 808 C CA . PRO A 1 103 ? 4.112 -6.854 -12.418 1.00 77.12 103 PRO A CA 1
ATOM 809 C C . PRO A 1 103 ? 4.620 -7.572 -13.681 1.00 77.12 103 PRO A C 1
ATOM 811 O O . PRO A 1 103 ? 4.328 -8.746 -13.878 1.00 77.12 103 PRO A O 1
ATOM 814 N N . PHE A 1 104 ? 5.343 -6.881 -14.567 1.00 82.81 104 PHE A N 1
ATOM 815 C CA . PHE A 1 104 ? 5.679 -7.384 -15.908 1.00 82.81 104 PHE A CA 1
ATOM 816 C C . PHE A 1 104 ? 7.095 -7.956 -16.034 1.00 82.81 104 PHE A C 1
ATOM 818 O O . PHE A 1 104 ? 7.562 -8.214 -17.143 1.00 82.81 104 PHE A O 1
ATOM 825 N N . HIS A 1 105 ? 7.799 -8.139 -14.920 1.00 84.88 105 HIS A N 1
ATOM 826 C CA . HIS A 1 105 ? 9.090 -8.809 -14.948 1.00 84.88 105 HIS A CA 1
ATOM 827 C C . HIS A 1 105 ? 8.928 -10.311 -15.188 1.00 84.88 105 HIS A C 1
ATOM 829 O O . HIS A 1 105 ? 8.059 -10.955 -14.605 1.00 84.88 105 HIS A O 1
ATOM 835 N N . VAL A 1 106 ? 9.822 -10.871 -15.999 1.00 84.81 106 VAL A N 1
ATOM 836 C CA . VAL A 1 106 ? 9.893 -12.306 -16.268 1.00 84.81 106 VAL A CA 1
ATOM 837 C C . VAL A 1 106 ? 11.333 -12.766 -16.064 1.00 84.81 106 VAL A C 1
ATOM 839 O O . VAL A 1 106 ? 12.264 -12.175 -16.618 1.00 84.81 106 VAL A O 1
ATOM 842 N N . GLU A 1 107 ? 11.511 -13.819 -15.267 1.00 89.25 107 GLU A N 1
ATOM 843 C CA . GLU A 1 107 ? 12.817 -14.447 -15.071 1.00 89.25 107 GLU A CA 1
ATOM 844 C C . GLU A 1 107 ? 13.313 -15.117 -16.361 1.00 89.25 107 GLU A C 1
ATOM 846 O O . GLU A 1 107 ? 12.532 -15.573 -17.195 1.00 89.25 107 GLU A O 1
ATOM 851 N N . GLY A 1 108 ? 14.636 -15.203 -16.529 1.00 89.56 108 GLY A N 1
ATOM 852 C CA . GLY A 1 108 ? 15.229 -15.879 -17.688 1.00 89.56 108 GLY A CA 1
ATOM 853 C C . GLY A 1 108 ? 15.144 -15.087 -18.996 1.00 89.56 108 GLY A C 1
ATOM 854 O O . GLY A 1 108 ? 15.146 -15.682 -20.074 1.00 89.56 108 GLY A O 1
ATOM 855 N N . ALA A 1 109 ? 15.086 -13.753 -18.920 1.00 88.50 109 ALA A N 1
ATOM 856 C CA . ALA A 1 109 ? 15.161 -12.902 -20.102 1.00 88.50 109 ALA A CA 1
ATOM 857 C C . ALA A 1 109 ? 16.435 -13.199 -20.934 1.00 88.50 109 ALA A C 1
ATOM 859 O O . ALA A 1 109 ? 17.515 -13.390 -20.363 1.00 88.50 109 ALA A O 1
ATOM 860 N N . PRO A 1 110 ? 16.339 -13.237 -22.277 1.00 90.94 110 PRO A N 1
ATOM 861 C CA . PRO A 1 110 ? 17.480 -13.535 -23.135 1.00 90.94 110 PRO A CA 1
ATOM 862 C C . PRO A 1 110 ? 18.580 -12.472 -23.013 1.00 90.94 110 PRO A C 1
ATOM 864 O O . PRO A 1 110 ? 18.313 -11.278 -22.874 1.00 90.94 110 PRO A O 1
ATOM 867 N N . HIS A 1 111 ? 19.835 -12.916 -23.100 1.00 92.56 111 HIS A N 1
ATOM 868 C CA . HIS A 1 111 ? 20.998 -12.032 -23.091 1.00 92.56 111 HIS A CA 1
ATOM 869 C C . HIS A 1 111 ? 21.283 -11.480 -24.490 1.00 92.56 111 HIS A C 1
ATOM 871 O O . HIS A 1 111 ? 21.324 -12.229 -25.466 1.00 92.56 111 HIS A O 1
ATOM 877 N N . TYR A 1 112 ? 21.576 -10.181 -24.566 1.00 91.88 112 TYR A N 1
ATOM 878 C CA . TYR A 1 112 ? 21.912 -9.487 -25.807 1.00 91.88 112 TYR A CA 1
ATOM 879 C C . TYR A 1 112 ? 23.271 -8.777 -25.699 1.00 91.88 112 TYR A C 1
ATOM 881 O O . TYR A 1 112 ? 23.587 -8.229 -24.639 1.00 91.88 112 TYR A O 1
ATOM 889 N N . PRO A 1 113 ? 24.084 -8.749 -26.772 1.00 94.69 113 PRO A N 1
ATOM 890 C CA . PRO A 1 113 ? 25.293 -7.931 -26.810 1.00 94.69 113 PRO A CA 1
ATOM 891 C C . PRO A 1 113 ? 24.952 -6.435 -26.926 1.00 94.69 113 PRO A C 1
ATOM 893 O O . PRO A 1 113 ? 23.864 -6.057 -27.364 1.00 94.69 113 PRO A O 1
ATOM 896 N N . LEU A 1 114 ? 25.904 -5.566 -26.569 1.00 93.81 114 LEU A N 1
ATOM 897 C CA . LEU A 1 114 ? 25.735 -4.114 -26.690 1.00 93.81 114 LEU A CA 1
ATOM 898 C C . LEU A 1 114 ? 25.406 -3.708 -28.135 1.00 93.81 114 LEU A C 1
ATOM 900 O O . LEU A 1 114 ? 26.102 -4.089 -29.075 1.00 93.81 114 LEU A O 1
ATOM 904 N N . GLY A 1 115 ? 24.353 -2.903 -28.295 1.00 91.62 115 GLY A N 1
ATOM 905 C CA . GLY A 1 115 ? 23.880 -2.418 -29.594 1.00 91.62 115 GLY A CA 1
ATOM 906 C C . GLY A 1 115 ? 22.942 -3.368 -30.347 1.00 91.62 115 GLY A C 1
ATOM 907 O O . GLY A 1 115 ? 22.538 -3.033 -31.459 1.00 91.62 115 GLY A O 1
ATOM 908 N N . ALA A 1 116 ? 22.587 -4.522 -29.774 1.00 94.88 116 ALA A N 1
ATOM 909 C CA . ALA A 1 116 ? 21.561 -5.398 -30.334 1.00 94.88 116 ALA A CA 1
ATOM 910 C C . ALA A 1 116 ? 20.143 -4.813 -30.198 1.00 94.88 116 ALA A C 1
ATOM 912 O O . ALA A 1 116 ? 19.880 -3.961 -29.348 1.00 94.88 116 ALA A O 1
ATOM 913 N N . ASP A 1 117 ? 19.229 -5.310 -31.034 1.00 94.31 117 ASP A N 1
ATOM 914 C CA . ASP A 1 117 ? 17.799 -5.008 -30.966 1.00 94.31 117 ASP A CA 1
ATOM 915 C C . ASP A 1 117 ? 17.093 -5.981 -30.010 1.00 94.31 117 ASP A C 1
ATOM 917 O O . ASP A 1 117 ? 17.131 -7.195 -30.212 1.00 94.31 117 ASP A O 1
ATOM 921 N N . ILE A 1 118 ? 16.445 -5.438 -28.976 1.00 94.38 118 ILE A N 1
ATOM 922 C CA . ILE A 1 118 ? 15.689 -6.206 -27.978 1.00 94.38 118 ILE A CA 1
ATOM 923 C C . ILE A 1 118 ? 14.185 -6.259 -28.278 1.00 94.38 118 ILE A C 1
ATOM 925 O O . ILE A 1 118 ? 13.438 -6.862 -27.510 1.00 94.38 118 ILE A O 1
ATOM 929 N N . ALA A 1 119 ? 13.715 -5.631 -29.365 1.00 93.50 119 ALA A N 1
ATOM 930 C CA . ALA A 1 119 ? 12.293 -5.556 -29.692 1.00 93.50 119 ALA A CA 1
ATOM 931 C C . ALA A 1 119 ? 11.669 -6.939 -29.908 1.00 93.50 119 ALA A C 1
ATOM 933 O O . ALA A 1 119 ? 10.480 -7.108 -29.657 1.00 93.50 119 ALA A O 1
ATOM 934 N N . ASN A 1 120 ? 12.452 -7.923 -30.367 1.00 87.94 120 ASN A N 1
ATOM 935 C CA . ASN A 1 120 ? 12.020 -9.314 -30.538 1.00 87.94 120 ASN A CA 1
ATOM 936 C C . ASN A 1 120 ? 10.671 -9.447 -31.290 1.00 87.94 120 ASN A C 1
ATOM 938 O O . ASN A 1 120 ? 9.800 -10.229 -30.914 1.00 87.94 120 ASN A O 1
ATOM 942 N N . GLY A 1 121 ? 10.465 -8.624 -32.327 1.00 90.19 121 GLY A N 1
ATOM 943 C CA . GLY A 1 121 ? 9.233 -8.596 -33.128 1.00 90.19 121 GLY A CA 1
ATOM 944 C C . GLY A 1 121 ? 8.085 -7.741 -32.568 1.00 90.19 121 GLY A C 1
ATOM 945 O O . GLY A 1 121 ? 7.032 -7.656 -33.205 1.00 90.19 121 GLY A O 1
ATOM 946 N N . ALA A 1 122 ? 8.263 -7.076 -31.422 1.00 93.62 122 ALA A N 1
ATOM 947 C CA . ALA A 1 122 ? 7.298 -6.116 -30.897 1.00 93.62 122 ALA A CA 1
ATOM 948 C C . ALA A 1 122 ? 7.081 -4.951 -31.879 1.00 93.62 122 ALA A C 1
ATOM 950 O O . ALA A 1 122 ? 8.020 -4.408 -32.464 1.00 93.62 122 ALA A O 1
ATOM 951 N N . ARG A 1 123 ? 5.819 -4.549 -32.058 1.00 96.31 123 ARG A N 1
ATOM 952 C CA . ARG A 1 123 ? 5.446 -3.438 -32.943 1.00 96.31 123 ARG A CA 1
ATOM 953 C C . ARG A 1 123 ? 5.647 -2.110 -32.217 1.00 96.31 123 ARG A C 1
ATOM 955 O O . ARG A 1 123 ? 5.129 -1.929 -31.120 1.00 96.31 123 ARG A O 1
ATOM 962 N N . GLY A 1 124 ? 6.336 -1.163 -32.846 1.00 95.38 124 GLY A N 1
ATOM 963 C CA . GLY A 1 124 ? 6.539 0.167 -32.277 1.00 95.38 124 GLY A CA 1
ATOM 964 C C . GLY A 1 124 ? 7.474 1.038 -33.109 1.00 95.38 124 GLY A C 1
ATOM 965 O O . GLY A 1 124 ? 8.046 0.594 -34.104 1.00 95.38 124 GLY A O 1
ATOM 966 N N . LYS A 1 125 ? 7.629 2.301 -32.697 1.00 96.25 125 LYS A N 1
ATOM 967 C CA . LYS A 1 125 ? 8.621 3.209 -33.282 1.00 96.25 125 LYS A CA 1
ATOM 968 C C . LYS A 1 125 ? 10.017 2.825 -32.763 1.00 96.25 125 LYS A C 1
ATOM 970 O O . LYS A 1 125 ? 10.178 2.737 -31.547 1.00 96.25 125 LYS A O 1
ATOM 975 N N . PRO A 1 126 ? 11.028 2.646 -33.633 1.00 95.50 126 PRO A N 1
ATOM 976 C CA . PRO A 1 126 ? 12.389 2.354 -33.190 1.00 95.50 126 PRO A CA 1
ATOM 977 C C . PRO A 1 126 ? 12.928 3.414 -32.217 1.00 95.50 126 PRO A C 1
ATOM 979 O O . PRO A 1 126 ? 12.775 4.614 -32.458 1.00 95.50 126 PRO A O 1
ATOM 982 N N . CYS A 1 127 ? 13.580 2.969 -31.140 1.00 96.31 127 CYS A N 1
ATOM 983 C CA . CYS A 1 127 ? 14.171 3.825 -30.110 1.00 96.31 127 CYS A CA 1
ATOM 984 C C . CYS A 1 127 ? 15.592 3.351 -29.780 1.00 96.31 127 CYS A C 1
ATOM 986 O O . CYS A 1 127 ? 15.793 2.189 -29.436 1.00 96.31 127 CYS A O 1
ATOM 988 N N . LEU A 1 128 ? 16.577 4.250 -29.879 1.00 96.12 128 LEU A N 1
ATOM 989 C CA . LEU A 1 128 ? 17.951 3.973 -29.459 1.00 96.12 128 LEU A CA 1
ATOM 990 C C . LEU A 1 128 ? 18.135 4.408 -28.004 1.00 96.12 128 LEU A C 1
ATOM 992 O O . LEU A 1 128 ? 18.092 5.601 -27.706 1.00 96.12 128 LEU A O 1
ATOM 996 N N . VAL A 1 129 ? 18.421 3.450 -27.127 1.00 96.25 129 VAL A N 1
ATOM 997 C CA . VAL A 1 129 ? 18.772 3.701 -25.725 1.00 96.25 129 VAL A CA 1
ATOM 998 C C . VAL A 1 129 ? 20.268 3.441 -25.536 1.00 96.25 129 VAL A C 1
ATOM 1000 O O . VAL A 1 129 ? 20.774 2.393 -25.931 1.00 96.25 129 VAL A O 1
ATOM 1003 N N . ARG A 1 130 ? 20.994 4.404 -24.958 1.00 96.06 130 ARG A N 1
ATOM 1004 C CA . ARG A 1 130 ? 22.429 4.295 -24.641 1.00 96.06 130 ARG A CA 1
ATOM 1005 C C . ARG A 1 130 ? 22.750 5.036 -23.348 1.00 96.06 130 ARG A C 1
ATOM 1007 O O . ARG A 1 130 ? 22.092 6.023 -23.031 1.00 96.06 130 ARG A O 1
ATOM 1014 N N . GLY A 1 131 ? 23.794 4.606 -22.654 1.00 94.19 131 GLY A N 1
ATOM 1015 C CA . GLY A 1 131 ? 24.271 5.249 -21.436 1.00 94.19 131 GLY A CA 1
ATOM 1016 C C . GLY A 1 131 ? 25.557 4.609 -20.928 1.00 94.19 131 GLY A C 1
ATOM 1017 O O . GLY A 1 131 ? 26.084 3.686 -21.547 1.00 94.19 131 GLY A O 1
ATOM 1018 N N . THR A 1 132 ? 26.034 5.094 -19.786 1.00 93.38 132 THR A N 1
ATOM 1019 C CA . THR A 1 1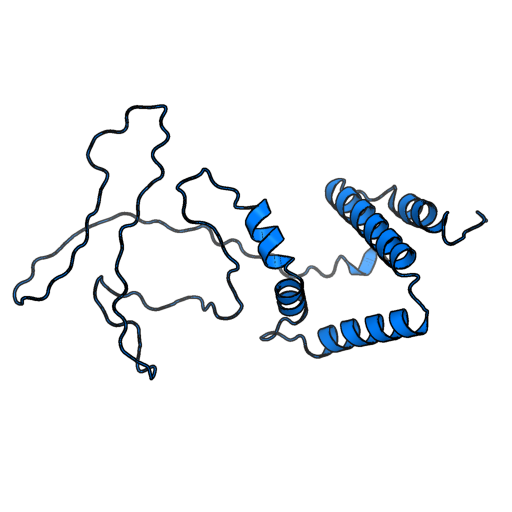32 ? 27.188 4.542 -19.072 1.00 93.38 132 THR A CA 1
ATOM 1020 C C . THR A 1 132 ? 26.771 4.215 -17.647 1.00 93.38 132 THR A C 1
ATOM 1022 O O . THR A 1 132 ? 26.153 5.039 -16.977 1.00 93.38 132 THR A O 1
ATOM 1025 N N . VAL A 1 133 ? 27.144 3.028 -17.172 1.00 92.06 133 VAL A N 1
ATOM 1026 C CA . VAL A 1 133 ? 27.021 2.659 -15.759 1.00 92.06 133 VAL A CA 1
ATOM 1027 C C . VAL A 1 133 ? 28.257 3.176 -15.028 1.00 92.06 133 VAL A C 1
ATOM 1029 O O . VAL A 1 133 ? 29.380 2.911 -15.453 1.00 92.06 133 VAL A O 1
ATOM 1032 N N . ARG A 1 134 ? 28.061 3.929 -13.943 1.00 89.56 134 ARG A N 1
ATOM 1033 C CA . ARG A 1 134 ? 29.144 4.459 -13.103 1.00 89.56 134 ARG A CA 1
ATOM 1034 C C . ARG A 1 134 ? 28.947 4.011 -11.661 1.00 89.56 134 ARG A C 1
ATOM 1036 O O . ARG A 1 134 ? 27.815 3.916 -11.193 1.00 89.56 134 ARG A O 1
ATOM 1043 N N . GLY A 1 135 ? 30.051 3.745 -10.970 1.00 86.19 135 GLY A N 1
ATOM 1044 C CA . GLY A 1 135 ? 30.042 3.585 -9.519 1.00 86.19 135 GLY A CA 1
ATOM 1045 C C . GLY A 1 135 ? 29.890 4.936 -8.823 1.00 86.19 135 GLY A C 1
ATOM 1046 O O . GLY A 1 135 ? 30.250 5.975 -9.380 1.00 86.19 135 GLY A O 1
ATOM 1047 N N . TYR A 1 136 ? 29.377 4.920 -7.596 1.00 80.44 136 TYR A N 1
ATOM 1048 C CA . TYR A 1 136 ? 29.391 6.108 -6.753 1.00 80.44 136 TYR A CA 1
ATOM 1049 C C . TYR A 1 136 ? 30.819 6.362 -6.258 1.00 80.44 136 TYR A C 1
ATOM 1051 O O . TYR A 1 136 ? 31.416 5.497 -5.615 1.00 80.44 136 TYR A O 1
ATOM 1059 N N . VAL A 1 137 ? 31.370 7.539 -6.552 1.00 71.31 137 VAL A N 1
ATOM 1060 C CA . VAL A 1 137 ? 32.661 7.961 -5.998 1.00 71.31 137 VAL A CA 1
ATOM 1061 C C . VAL A 1 137 ? 32.385 8.703 -4.698 1.00 71.31 137 VAL A C 1
ATOM 1063 O O . VAL A 1 137 ? 31.913 9.837 -4.705 1.00 71.31 137 VAL A O 1
ATOM 1066 N N . PHE A 1 138 ? 32.669 8.055 -3.569 1.00 59.47 138 PHE A N 1
ATOM 1067 C CA . PHE A 1 138 ? 32.614 8.706 -2.264 1.00 59.47 138 PHE A CA 1
ATOM 1068 C C . PHE A 1 138 ? 33.753 9.732 -2.178 1.00 59.47 138 PHE A C 1
ATOM 1070 O O . PHE A 1 138 ? 34.929 9.359 -2.171 1.00 59.47 138 PHE A O 1
ATOM 1077 N N . THR A 1 139 ? 33.429 11.026 -2.125 1.00 57.59 139 THR A N 1
ATOM 1078 C CA . THR A 1 139 ? 34.407 12.100 -1.897 1.00 57.59 139 THR A CA 1
ATOM 1079 C C . THR A 1 139 ? 34.926 12.016 -0.460 1.00 57.59 139 THR A C 1
ATOM 1081 O O . THR A 1 139 ? 34.409 12.663 0.444 1.00 57.59 139 THR A O 1
ATOM 1084 N N . GLY A 1 140 ? 35.917 11.153 -0.246 1.00 51.44 140 GLY A N 1
ATOM 1085 C CA . GLY A 1 140 ? 36.552 10.918 1.053 1.00 51.44 140 GLY A CA 1
ATOM 1086 C C . GLY A 1 140 ? 37.758 9.977 1.010 1.00 51.44 140 GLY A C 1
ATOM 1087 O O . GLY A 1 140 ? 38.541 9.969 1.951 1.00 51.44 140 GLY A O 1
ATOM 1088 N N . TYR A 1 141 ? 37.962 9.239 -0.086 1.00 38.16 141 TYR A N 1
ATOM 1089 C CA . TYR A 1 141 ? 39.202 8.508 -0.359 1.00 38.16 141 TYR A CA 1
ATOM 1090 C C . TYR A 1 141 ? 39.604 8.684 -1.831 1.00 38.16 141 TYR A C 1
ATOM 1092 O O . TYR A 1 141 ? 38.724 8.700 -2.695 1.00 38.16 141 TYR A O 1
ATOM 1100 N N . PRO A 1 142 ? 40.907 8.811 -2.146 1.00 41.66 142 PRO A N 1
ATOM 1101 C CA . PRO A 1 142 ? 41.361 8.884 -3.528 1.00 41.66 142 PRO A CA 1
ATOM 1102 C C . PRO A 1 142 ? 41.062 7.548 -4.217 1.00 41.66 142 PRO A C 1
ATOM 1104 O O . PRO A 1 142 ? 41.603 6.510 -3.841 1.00 41.66 142 PRO A O 1
ATOM 1107 N N . THR A 1 143 ? 40.178 7.562 -5.213 1.00 50.19 143 THR A N 1
ATOM 1108 C CA . THR A 1 143 ? 40.001 6.429 -6.131 1.00 50.19 143 THR A CA 1
ATOM 1109 C C . THR A 1 143 ? 40.986 6.583 -7.288 1.00 50.19 143 THR A C 1
ATOM 1111 O O . THR A 1 143 ? 41.232 7.697 -7.751 1.00 50.19 143 THR A O 1
ATOM 1114 N N . SER A 1 144 ? 41.617 5.478 -7.706 1.00 42.44 144 SER A N 1
ATOM 1115 C CA . SER A 1 144 ? 42.558 5.484 -8.832 1.00 42.44 144 SER A CA 1
ATOM 1116 C C . SER A 1 144 ? 41.835 5.800 -10.156 1.00 42.44 144 SER A C 1
ATOM 1118 O O . SER A 1 144 ? 40.621 5.600 -10.247 1.00 42.44 144 SER A O 1
ATOM 1120 N N . PRO A 1 145 ? 42.544 6.290 -11.191 1.00 44.38 145 PRO A N 1
ATOM 1121 C CA . PRO A 1 145 ? 41.930 7.013 -12.313 1.00 44.38 145 PRO A CA 1
ATOM 1122 C C . PRO A 1 145 ? 41.094 6.190 -13.315 1.00 44.38 145 PRO A C 1
ATOM 1124 O O . PRO A 1 145 ? 40.514 6.774 -14.226 1.00 44.38 145 PRO A O 1
ATOM 1127 N N . ASP A 1 146 ? 40.975 4.867 -13.180 1.00 46.59 146 ASP A N 1
ATOM 1128 C CA . ASP A 1 146 ? 40.649 3.998 -14.329 1.00 46.59 146 ASP A CA 1
ATOM 1129 C C . ASP A 1 146 ? 39.224 3.403 -14.325 1.00 46.59 146 ASP A C 1
ATOM 1131 O O . ASP A 1 146 ? 39.003 2.259 -14.720 1.00 46.59 146 ASP A O 1
ATOM 1135 N N . GLY A 1 147 ? 38.220 4.161 -13.873 1.00 42.72 147 GLY A N 1
ATOM 1136 C CA . GLY A 1 147 ? 36.859 3.647 -13.638 1.00 42.72 147 GLY A CA 1
ATOM 1137 C C . GLY A 1 147 ? 35.761 4.034 -14.638 1.00 42.72 147 GLY A C 1
ATOM 1138 O O . GLY A 1 147 ? 34.587 3.822 -14.332 1.00 42.72 147 GLY A O 1
ATOM 1139 N N . VAL A 1 148 ? 36.071 4.637 -15.791 1.00 41.97 148 VAL A N 1
ATOM 1140 C CA . VAL A 1 148 ? 35.047 5.128 -16.734 1.00 41.97 148 VAL A CA 1
ATOM 1141 C C . VAL A 1 148 ? 34.975 4.238 -17.980 1.00 41.97 148 VAL A C 1
ATOM 1143 O O . VAL A 1 148 ? 35.859 4.282 -18.828 1.00 41.97 148 VAL A O 1
ATOM 1146 N N . GLN A 1 149 ? 33.894 3.463 -18.138 1.00 38.28 149 GLN A N 1
ATOM 1147 C CA . GLN A 1 149 ? 33.554 2.845 -19.428 1.00 38.28 149 GLN A CA 1
ATOM 1148 C C . GLN A 1 149 ? 32.667 3.785 -20.257 1.00 38.28 149 GLN A C 1
ATOM 1150 O O . GLN A 1 149 ? 31.447 3.837 -20.097 1.00 38.28 149 GLN A O 1
ATOM 1155 N N . GLU A 1 150 ? 33.274 4.551 -21.160 1.00 33.56 150 GLU A N 1
ATOM 1156 C CA . GLU A 1 150 ? 32.551 5.331 -22.167 1.00 33.56 150 GLU A CA 1
ATOM 1157 C C . GLU A 1 150 ? 32.178 4.452 -23.368 1.00 33.56 150 GLU A C 1
ATOM 1159 O O . GLU A 1 150 ? 33.037 3.942 -24.081 1.00 33.56 150 GLU A O 1
ATOM 1164 N N . GLY A 1 151 ? 30.875 4.275 -23.605 1.00 33.06 151 GLY A N 1
ATOM 1165 C CA . GLY A 1 151 ? 30.343 3.583 -24.778 1.00 33.06 151 GLY A CA 1
ATOM 1166 C C . GLY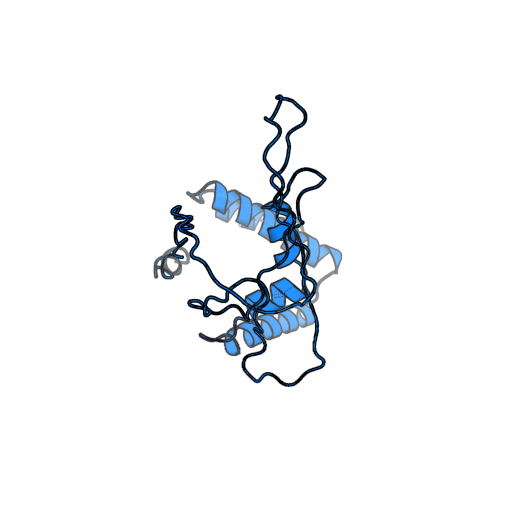 A 1 151 ? 29.563 4.542 -25.674 1.00 33.06 151 GLY A C 1
ATOM 1167 O O . GLY A 1 151 ? 28.354 4.698 -25.515 1.00 33.06 151 GLY A O 1
ATOM 1168 N N . ALA A 1 152 ? 30.229 5.178 -26.639 1.00 30.53 152 ALA A N 1
ATOM 1169 C CA . ALA A 1 152 ? 29.572 5.891 -27.733 1.00 30.53 152 ALA A CA 1
ATOM 1170 C C . ALA A 1 152 ? 29.588 5.014 -28.994 1.00 30.53 152 ALA A C 1
ATOM 1172 O O . ALA A 1 152 ? 30.653 4.659 -29.488 1.00 30.53 152 ALA A O 1
ATOM 1173 N N . VAL A 1 153 ? 28.415 4.678 -29.545 1.00 34.75 153 VAL A N 1
ATOM 1174 C CA . VAL A 1 153 ? 28.327 3.907 -30.797 1.00 34.75 153 VAL A CA 1
ATOM 1175 C C . VAL A 1 153 ? 27.862 4.798 -31.945 1.00 34.75 153 VAL A C 1
ATOM 1177 O O . VAL A 1 153 ? 26.754 5.338 -31.934 1.00 34.75 153 VAL A O 1
ATOM 1180 N N . ARG A 1 154 ? 28.720 4.906 -32.966 1.00 33.72 154 ARG A N 1
ATOM 1181 C CA . ARG A 1 154 ? 28.371 5.270 -34.343 1.00 33.72 154 ARG A CA 1
ATOM 1182 C C . ARG A 1 154 ? 28.689 4.068 -35.230 1.00 33.72 154 ARG A C 1
ATOM 1184 O O . ARG A 1 154 ? 29.679 3.376 -35.028 1.00 33.72 154 ARG A O 1
ATOM 1191 N N . ARG A 1 155 ? 27.839 3.828 -36.223 1.00 35.69 155 ARG A N 1
ATOM 1192 C CA . ARG A 1 155 ? 27.964 2.720 -37.173 1.00 35.69 155 ARG A CA 1
ATOM 1193 C C . ARG A 1 155 ? 29.167 2.931 -38.107 1.00 35.69 155 ARG A C 1
ATOM 1195 O O . ARG A 1 155 ? 29.208 3.952 -38.791 1.00 35.69 155 ARG A O 1
ATOM 1202 N N . ARG A 1 156 ? 30.066 1.947 -38.217 1.00 31.80 156 ARG A N 1
ATOM 1203 C CA . ARG A 1 156 ? 30.745 1.540 -39.468 1.00 31.80 156 ARG A CA 1
ATOM 1204 C C . ARG A 1 156 ? 31.367 0.150 -39.302 1.00 31.80 156 ARG A C 1
ATOM 1206 O O . ARG A 1 156 ? 31.675 -0.260 -38.194 1.00 31.80 156 ARG A O 1
ATOM 1213 N N . GLY A 1 157 ? 31.374 -0.593 -40.405 1.00 33.19 157 GLY A N 1
ATOM 1214 C CA . GLY A 1 157 ? 31.426 -2.052 -40.435 1.00 33.19 157 GLY A CA 1
ATOM 1215 C C . GLY A 1 157 ? 32.809 -2.689 -40.325 1.00 33.19 157 GLY A C 1
ATOM 1216 O O . GLY A 1 157 ? 33.824 -2.024 -40.491 1.00 33.19 157 GLY A O 1
ATOM 1217 N N . GLY A 1 158 ? 32.769 -4.015 -40.163 1.00 35.38 158 GLY A N 1
ATOM 1218 C CA . GLY A 1 158 ? 33.824 -4.951 -40.555 1.00 35.38 158 GLY A CA 1
ATOM 1219 C C . GLY A 1 158 ? 34.868 -5.277 -39.485 1.00 35.38 158 GLY A C 1
ATOM 1220 O O . GLY A 1 158 ? 35.671 -4.427 -39.130 1.00 35.38 158 GLY A O 1
ATOM 1221 N N . GLY A 1 159 ? 34.910 -6.552 -39.077 1.00 30.22 159 GLY A N 1
ATOM 1222 C CA . GLY A 1 159 ? 36.093 -7.186 -38.477 1.00 30.22 159 GLY A CA 1
ATOM 1223 C C . GLY A 1 159 ? 36.012 -7.463 -36.972 1.00 30.22 159 GLY A C 1
ATOM 1224 O O . GLY A 1 159 ? 35.980 -6.547 -36.162 1.00 30.22 159 GLY A O 1
ATOM 1225 N N . SER A 1 160 ? 36.013 -8.750 -36.606 1.00 34.69 160 SER A N 1
ATOM 1226 C CA . SER A 1 160 ? 36.277 -9.243 -35.240 1.00 34.69 160 SER A CA 1
ATOM 1227 C C . SER A 1 160 ? 37.769 -9.045 -34.888 1.00 34.69 160 SER A C 1
ATOM 1229 O O . SER A 1 160 ? 38.580 -9.022 -35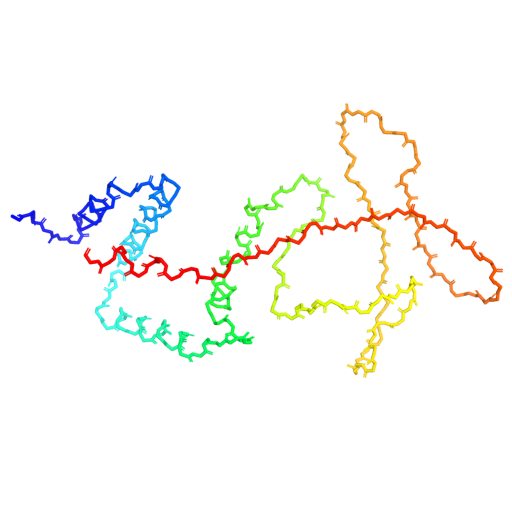.817 1.00 34.69 160 SER A O 1
ATOM 1231 N N . PRO A 1 161 ? 38.168 -8.938 -33.600 1.00 41.84 161 PRO A N 1
ATOM 1232 C CA . PRO A 1 161 ? 38.380 -10.167 -32.827 1.00 41.84 161 PRO A CA 1
ATOM 1233 C C . PRO A 1 161 ? 37.999 -10.106 -31.328 1.00 41.84 161 PRO A C 1
ATOM 1235 O O . PRO A 1 161 ? 38.124 -9.092 -30.653 1.00 41.84 161 PRO A O 1
ATOM 1238 N N . ALA A 1 162 ? 37.544 -11.267 -30.850 1.00 29.64 162 ALA A N 1
ATOM 1239 C CA . ALA A 1 162 ? 37.578 -11.842 -29.499 1.00 29.64 162 ALA A CA 1
ATOM 1240 C C . ALA A 1 162 ? 37.889 -10.948 -28.272 1.00 29.64 162 ALA A C 1
ATOM 1242 O O . ALA A 1 162 ? 39.020 -10.519 -28.060 1.00 29.64 162 ALA A O 1
ATOM 1243 N N . TRP A 1 163 ? 36.925 -10.886 -27.345 1.00 27.52 163 TRP A N 1
ATOM 1244 C CA . TRP A 1 163 ? 37.127 -10.465 -25.954 1.00 27.52 163 TRP A CA 1
ATOM 1245 C C . TRP A 1 163 ? 36.942 -11.665 -25.013 1.00 27.52 163 TRP A C 1
ATOM 1247 O O . TRP A 1 163 ? 35.915 -12.342 -25.067 1.00 27.52 163 TRP A O 1
ATOM 1257 N N . ARG A 1 164 ? 37.906 -11.922 -24.119 1.00 34.34 164 ARG A N 1
ATOM 1258 C CA . ARG A 1 164 ? 37.668 -12.679 -22.877 1.00 34.34 164 ARG A CA 1
ATOM 1259 C C . ARG A 1 164 ? 37.477 -11.678 -21.746 1.00 34.34 164 ARG A C 1
ATOM 1261 O O . ARG A 1 164 ? 38.387 -10.907 -21.470 1.00 34.34 164 ARG A O 1
ATOM 1268 N N . ALA A 1 165 ? 36.349 -11.759 -21.049 1.00 28.44 165 ALA A N 1
ATOM 1269 C CA . ALA A 1 165 ? 36.185 -11.176 -19.724 1.00 28.44 165 ALA A CA 1
ATOM 1270 C C . ALA A 1 165 ? 35.466 -12.188 -18.822 1.00 28.44 165 ALA A C 1
ATOM 1272 O O . ALA A 1 165 ? 34.283 -12.479 -18.988 1.00 28.44 165 ALA A O 1
ATOM 1273 N N . LEU A 1 166 ? 36.229 -12.760 -17.893 1.00 34.72 166 LEU A N 1
ATOM 1274 C CA . LEU A 1 166 ? 35.733 -13.454 -16.712 1.00 34.72 166 LEU A CA 1
ATOM 1275 C C . LEU A 1 166 ? 35.405 -12.396 -15.657 1.00 34.72 166 LEU A C 1
ATOM 1277 O O . LEU A 1 166 ? 36.301 -11.679 -15.225 1.00 34.72 166 LEU A O 1
ATOM 1281 N N . SER A 1 167 ? 34.161 -12.336 -15.197 1.00 29.69 167 SER A N 1
ATOM 1282 C CA . SER A 1 167 ? 33.836 -12.192 -13.768 1.00 29.69 167 SER A CA 1
ATOM 1283 C C . SER A 1 167 ? 32.325 -12.278 -13.576 1.00 29.69 167 SER A C 1
ATOM 1285 O O . SER A 1 167 ? 31.541 -11.518 -14.133 1.00 29.69 167 SER A O 1
ATOM 1287 N N . ARG A 1 168 ? 31.927 -13.285 -12.797 1.00 30.16 168 ARG A N 1
ATOM 1288 C CA . ARG A 1 168 ? 30.559 -13.520 -12.343 1.00 30.16 168 ARG A CA 1
ATOM 1289 C C . ARG A 1 168 ? 30.139 -12.383 -11.417 1.00 30.16 168 ARG A C 1
ATOM 1291 O O . ARG A 1 168 ? 30.811 -12.136 -10.420 1.00 30.16 168 ARG A O 1
ATOM 1298 N N . TRP A 1 169 ? 28.980 -11.797 -11.682 1.00 24.59 169 TRP A N 1
ATOM 1299 C CA . TRP A 1 169 ? 28.172 -11.139 -10.663 1.00 24.59 169 TRP A CA 1
ATOM 1300 C C . TRP A 1 169 ? 26.841 -11.885 -10.624 1.00 24.59 169 TRP A C 1
ATOM 1302 O O . TRP A 1 169 ? 26.014 -11.748 -11.519 1.00 24.59 169 TRP A O 1
ATOM 1312 N N . ALA A 1 170 ? 26.694 -12.778 -9.648 1.00 27.16 170 ALA A N 1
ATOM 1313 C CA . ALA A 1 170 ? 25.436 -13.462 -9.382 1.00 27.16 170 ALA A CA 1
ATOM 1314 C C . ALA A 1 170 ? 24.778 -12.762 -8.184 1.00 27.16 170 ALA A C 1
ATOM 1316 O O . ALA A 1 170 ? 25.353 -12.805 -7.092 1.00 27.16 170 ALA A O 1
ATOM 1317 N N . PRO A 1 171 ? 23.612 -12.113 -8.336 1.00 30.17 171 PRO A N 1
ATOM 1318 C CA . PRO A 1 171 ? 22.823 -11.725 -7.180 1.00 30.17 171 PRO A CA 1
ATOM 1319 C C . PRO A 1 171 ? 22.286 -12.997 -6.511 1.00 30.17 171 PRO A C 1
ATOM 1321 O O . PRO A 1 171 ? 21.845 -13.933 -7.179 1.00 30.17 171 PRO A O 1
ATOM 1324 N N . ARG A 1 172 ? 22.372 -13.061 -5.177 1.00 30.00 172 ARG A N 1
ATOM 1325 C CA . ARG A 1 172 ? 21.770 -14.152 -4.400 1.00 30.00 172 ARG A CA 1
ATOM 1326 C C . ARG A 1 172 ? 20.256 -14.167 -4.669 1.00 30.00 172 ARG A C 1
ATOM 1328 O O . ARG A 1 172 ? 19.646 -13.104 -4.562 1.00 30.00 172 ARG A O 1
ATOM 1335 N N . PRO A 1 173 ? 19.637 -15.323 -4.961 1.00 30.88 173 PRO A N 1
ATOM 1336 C CA . PRO A 1 173 ? 18.190 -15.395 -5.085 1.00 30.88 173 PRO A CA 1
ATOM 1337 C C . PRO A 1 173 ? 17.568 -15.157 -3.707 1.00 30.88 173 PRO A C 1
ATOM 1339 O O . PRO A 1 173 ? 17.793 -15.920 -2.766 1.00 30.88 173 PRO A O 1
ATOM 1342 N N . GLN A 1 174 ? 16.801 -14.079 -3.577 1.00 38.09 174 GLN A N 1
ATOM 1343 C CA . GLN A 1 174 ? 15.954 -13.848 -2.416 1.00 38.09 174 GLN A CA 1
ATOM 1344 C C . GLN A 1 174 ? 14.665 -14.648 -2.623 1.00 38.09 174 GLN A C 1
ATOM 1346 O O . GLN A 1 174 ? 13.649 -14.125 -3.068 1.00 38.09 174 GLN A O 1
ATOM 1351 N N . ALA A 1 175 ? 14.735 -15.952 -2.355 1.00 33.66 175 ALA A N 1
ATOM 1352 C CA . ALA A 1 175 ? 13.557 -16.805 -2.333 1.00 33.66 175 ALA A CA 1
ATOM 1353 C C . ALA A 1 175 ? 12.623 -16.330 -1.209 1.00 33.66 175 ALA A C 1
ATOM 1355 O O . ALA A 1 175 ? 13.004 -16.323 -0.036 1.00 33.66 175 ALA A O 1
ATOM 1356 N N . TRP A 1 176 ? 11.405 -15.923 -1.562 1.00 33.03 176 TRP A N 1
ATOM 1357 C CA . TRP A 1 176 ? 10.330 -15.792 -0.586 1.00 33.03 176 TRP A CA 1
ATOM 1358 C C . TRP A 1 176 ? 9.989 -17.190 -0.057 1.00 33.03 176 TRP A C 1
ATOM 1360 O O . TRP A 1 176 ? 9.797 -18.106 -0.861 1.00 33.03 176 TRP A O 1
ATOM 1370 N N . PRO A 1 177 ? 9.921 -17.403 1.269 1.00 32.50 177 PRO A N 1
ATOM 1371 C CA . PRO A 1 177 ? 9.443 -18.674 1.782 1.00 32.50 177 PRO A CA 1
ATOM 1372 C C . PRO A 1 177 ? 7.969 -18.848 1.380 1.00 32.50 177 PRO A C 1
ATOM 1374 O O . PRO A 1 177 ? 7.221 -17.864 1.369 1.00 32.50 177 PRO A O 1
ATOM 1377 N N . PRO A 1 178 ? 7.521 -20.077 1.064 1.00 33.88 178 PRO A N 1
ATOM 1378 C CA . PRO A 1 178 ? 6.106 -20.335 0.843 1.00 33.88 178 PRO A CA 1
ATOM 1379 C C . PRO A 1 178 ? 5.321 -19.912 2.086 1.00 33.88 178 PRO A C 1
ATOM 1381 O O . PRO A 1 178 ? 5.794 -20.092 3.213 1.00 33.88 178 PRO A O 1
ATOM 1384 N N . ALA A 1 179 ? 4.131 -19.345 1.875 1.00 39.91 179 ALA A N 1
ATOM 1385 C CA . ALA A 1 179 ? 3.211 -18.969 2.939 1.00 39.91 179 ALA A CA 1
ATOM 1386 C C . ALA A 1 179 ? 2.961 -20.183 3.848 1.00 39.91 179 ALA A C 1
ATOM 1388 O O . ALA A 1 179 ? 2.172 -21.074 3.533 1.00 39.91 179 ALA A O 1
ATOM 1389 N N . SER A 1 180 ? 3.688 -20.255 4.965 1.00 36.78 180 SER A N 1
ATOM 1390 C CA . SER A 1 180 ? 3.490 -21.321 5.934 1.00 36.78 180 SER A CA 1
ATOM 1391 C C . SER A 1 180 ? 2.121 -21.132 6.580 1.00 36.78 180 SER A C 1
ATOM 1393 O O . SER A 1 180 ? 1.748 -20.042 7.013 1.00 36.78 180 SER A O 1
ATOM 1395 N N . SER A 1 181 ? 1.373 -22.225 6.658 1.00 36.47 181 SER A N 1
ATOM 1396 C CA . SER A 1 181 ? 0.029 -22.364 7.225 1.00 36.47 181 SER A CA 1
ATOM 1397 C C . SER A 1 181 ? -0.039 -22.142 8.750 1.00 36.47 181 SER A C 1
ATOM 1399 O O . SER A 1 181 ? -0.906 -22.679 9.439 1.00 36.47 181 SER A O 1
ATOM 1401 N N . SER A 1 182 ? 0.875 -21.352 9.316 1.00 31.45 1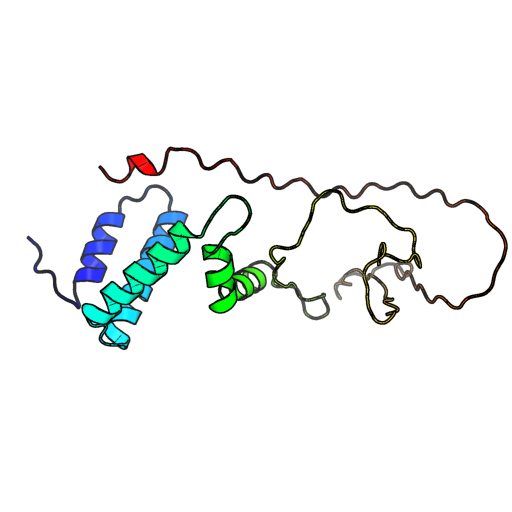82 SER A N 1
ATOM 1402 C CA . SER A 1 182 ? 0.980 -21.090 10.753 1.00 31.45 182 SER A CA 1
ATOM 1403 C C . SER A 1 182 ? 0.202 -19.848 11.210 1.00 31.45 182 SER A C 1
ATOM 1405 O O . SER A 1 182 ? -0.206 -19.797 12.370 1.00 31.45 182 SER A O 1
ATOM 1407 N N . ALA A 1 183 ? -0.123 -18.908 10.313 1.00 30.69 183 ALA A N 1
ATOM 1408 C CA . ALA A 1 183 ? -0.878 -17.694 10.660 1.00 30.69 183 ALA A CA 1
ATOM 1409 C C . ALA A 1 183 ? -2.340 -17.961 11.089 1.00 30.69 183 ALA A C 1
ATOM 1411 O O . ALA A 1 183 ? -2.949 -17.137 11.767 1.00 30.69 183 ALA A O 1
ATOM 1412 N N . ALA A 1 184 ? -2.889 -19.140 10.774 1.00 32.97 184 ALA A N 1
ATOM 1413 C CA . ALA A 1 184 ? -4.248 -19.536 11.154 1.00 32.97 184 ALA A CA 1
ATOM 1414 C C . ALA A 1 184 ? -4.394 -19.982 12.627 1.00 32.97 184 ALA A C 1
ATOM 1416 O O . ALA A 1 184 ? -5.506 -20.256 13.072 1.00 32.97 184 ALA A O 1
ATOM 1417 N N . ARG A 1 185 ? -3.300 -20.068 13.403 1.00 29.62 185 ARG A N 1
ATOM 1418 C CA . ARG A 1 185 ? -3.334 -20.531 14.806 1.00 29.62 185 ARG A CA 1
ATOM 1419 C C . ARG A 1 185 ? -3.313 -19.428 15.868 1.00 29.62 185 ARG A C 1
ATOM 1421 O O . ARG A 1 185 ? -3.515 -19.747 17.031 1.00 29.62 185 ARG A O 1
ATOM 1428 N N . CYS A 1 186 ? -3.153 -18.159 15.489 1.00 30.92 186 CYS A N 1
ATOM 1429 C CA . CYS A 1 186 ? -3.202 -17.028 16.433 1.00 30.92 186 CYS A CA 1
ATOM 1430 C C . CYS A 1 186 ? -4.596 -16.392 16.597 1.00 30.92 186 CYS A C 1
ATOM 1432 O O . CYS A 1 186 ? -4.729 -15.408 17.317 1.00 30.92 186 CYS A O 1
ATOM 1434 N N . TRP A 1 187 ? -5.627 -16.944 15.950 1.00 28.59 187 TRP A N 1
ATOM 1435 C CA . TRP A 1 1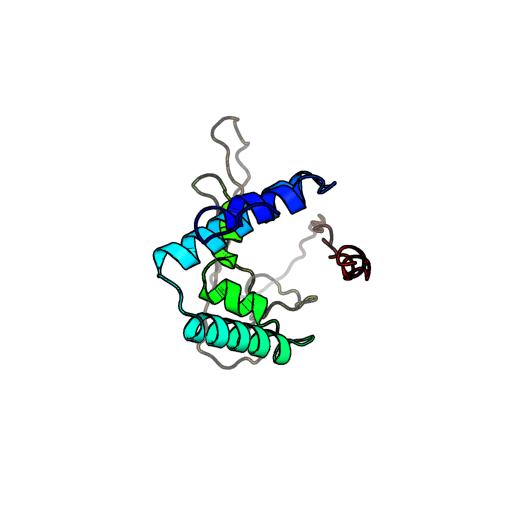87 ? -7.017 -16.476 16.047 1.00 28.59 187 TRP A CA 1
ATOM 1436 C C . TRP A 1 187 ? -7.952 -17.559 16.612 1.00 28.59 187 TRP A C 1
ATOM 1438 O O . TRP A 1 187 ? -9.026 -17.817 16.068 1.00 28.59 187 TRP A O 1
ATOM 1448 N N . ARG A 1 188 ? -7.531 -18.213 17.699 1.00 29.58 188 ARG A N 1
ATOM 1449 C CA . ARG A 1 188 ? -8.405 -18.960 18.614 1.00 29.58 188 ARG A CA 1
ATOM 1450 C C . ARG A 1 188 ? -8.153 -18.514 20.042 1.00 29.58 188 ARG A C 1
ATOM 1452 O O . ARG A 1 188 ? -6.980 -18.204 20.343 1.00 29.58 188 ARG A O 1
#

Secondary structure (DSSP, 8-state):
-----TTTHHHHHHHHTTT-S-HHHHHHHHHHHHHHHHHHHHTT--HHHHHHHHHHHHHHHHH--SS--HHHHHHHHTTHHHHHHHHH----TTSPPP----TT--TTPPP--TT----TT--S--------------TTS---S-------------------------PPP-PPPP--TTGGGS--